Protein AF-A0A0D2HA21-F1 (afdb_monomer_lite)

pLDDT: mean 73.56, std 14.71, range [29.73, 95.38]

Structure (mmCIF, N/CA/C/O backbone):
data_AF-A0A0D2HA21-F1
#
_entry.id   AF-A0A0D2HA21-F1
#
loop_
_atom_site.group_PDB
_atom_site.id
_atom_site.type_symbol
_atom_site.label_atom_id
_atom_site.label_alt_id
_atom_site.label_comp_id
_atom_site.label_asym_id
_atom_site.label_entity_id
_atom_site.label_seq_id
_atom_site.pdbx_PDB_ins_code
_atom_site.Cartn_x
_atom_site.Cartn_y
_atom_site.Cartn_z
_atom_site.occupancy
_atom_site.B_iso_or_equiv
_atom_site.auth_seq_id
_atom_site.auth_comp_id
_atom_site.auth_asym_id
_atom_site.auth_atom_id
_atom_site.pdbx_PDB_model_num
ATOM 1 N N . MET A 1 1 ? -61.338 -18.306 23.389 1.00 54.31 1 MET A N 1
ATOM 2 C CA . MET A 1 1 ? -60.023 -18.677 22.809 1.00 54.31 1 MET A CA 1
ATOM 3 C C . MET A 1 1 ? -59.065 -17.484 22.644 1.00 54.31 1 MET A C 1
ATOM 5 O O . MET A 1 1 ? -57.871 -17.690 22.784 1.00 54.31 1 MET A O 1
ATOM 9 N N . SER A 1 2 ? -59.548 -16.244 22.443 1.00 68.44 2 SER A N 1
ATOM 10 C CA . SER A 1 2 ? -58.699 -15.041 22.279 1.00 68.44 2 SER A CA 1
ATOM 11 C C . SER A 1 2 ? -57.875 -14.641 23.516 1.00 68.44 2 SER A C 1
ATOM 13 O O . SER A 1 2 ? -56.737 -14.210 23.374 1.00 68.44 2 SER A O 1
ATOM 15 N N . GLN A 1 3 ? -58.414 -14.808 24.729 1.00 57.62 3 GLN A N 1
ATOM 16 C CA . GLN A 1 3 ? -57.779 -14.292 25.954 1.00 57.62 3 GLN A CA 1
ATOM 17 C C . GLN A 1 3 ? -56.483 -15.037 26.330 1.00 57.62 3 GLN A C 1
ATOM 19 O O . GLN A 1 3 ? -55.491 -14.428 26.714 1.00 57.62 3 GLN A O 1
ATOM 24 N N . LYS A 1 4 ? -56.451 -16.360 26.120 1.00 58.88 4 LYS A N 1
ATOM 25 C CA . LYS A 1 4 ? -55.248 -17.178 26.344 1.00 58.88 4 LYS A CA 1
ATOM 26 C C . LYS A 1 4 ? -54.149 -16.871 25.318 1.00 58.88 4 LYS A C 1
ATOM 28 O O . LYS A 1 4 ? -52.968 -16.981 25.622 1.00 58.88 4 LYS A O 1
ATOM 33 N N . HIS A 1 5 ? -54.536 -16.476 24.101 1.00 61.50 5 HIS A N 1
ATOM 34 C CA . HIS A 1 5 ? -53.585 -16.042 23.080 1.00 61.50 5 HIS A CA 1
ATOM 35 C C . HIS A 1 5 ? -52.964 -14.686 23.441 1.00 61.50 5 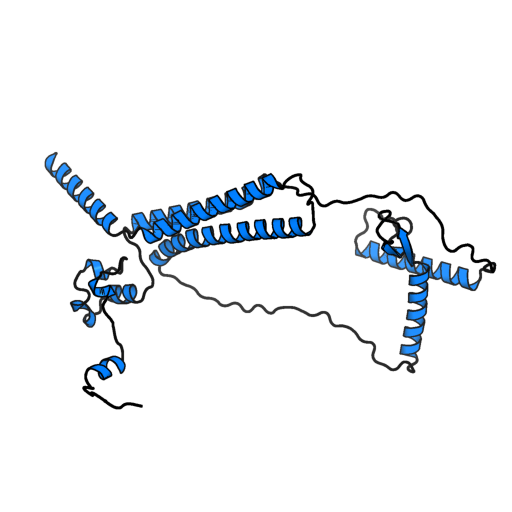HIS A C 1
ATOM 37 O O . HIS A 1 5 ? -51.747 -14.563 23.367 1.00 61.50 5 HIS A O 1
ATOM 43 N N . SER A 1 6 ? -53.755 -13.715 23.921 1.00 62.56 6 SER A N 1
ATOM 44 C CA . SER A 1 6 ? -53.227 -12.417 24.367 1.00 62.56 6 SER A CA 1
ATOM 45 C C . SER A 1 6 ? -52.328 -12.526 25.599 1.00 62.56 6 SER A C 1
ATOM 47 O O . SER A 1 6 ? -51.287 -11.881 25.636 1.00 62.56 6 SER A O 1
ATOM 49 N N . GLU A 1 7 ? -52.671 -13.366 26.583 1.00 60.75 7 GLU A N 1
ATOM 50 C CA . GLU A 1 7 ? -51.803 -13.596 27.750 1.00 60.75 7 GLU A CA 1
ATOM 51 C C . GLU A 1 7 ? -50.464 -14.219 27.349 1.00 60.75 7 GLU A C 1
ATOM 53 O O . GLU A 1 7 ? -49.412 -13.752 27.781 1.00 60.75 7 GLU A O 1
ATOM 58 N N . ASN A 1 8 ? -50.484 -15.230 26.474 1.00 63.38 8 ASN A N 1
ATOM 59 C CA . ASN A 1 8 ? -49.255 -15.845 25.979 1.00 63.38 8 ASN A CA 1
ATOM 60 C C . ASN A 1 8 ? -48.385 -14.846 25.201 1.00 63.38 8 ASN A C 1
ATOM 62 O O . ASN A 1 8 ? -47.168 -14.875 25.364 1.00 63.38 8 ASN A O 1
ATOM 66 N N . LEU A 1 9 ? -49.000 -13.963 24.404 1.00 69.06 9 LEU A N 1
ATOM 67 C CA . LEU A 1 9 ? -48.294 -12.948 23.616 1.00 69.06 9 LEU A CA 1
ATOM 68 C C . LEU A 1 9 ? -47.632 -11.891 24.516 1.00 69.06 9 LEU A C 1
ATOM 70 O O . LEU A 1 9 ? -46.460 -11.570 24.341 1.00 69.06 9 LEU A O 1
ATOM 74 N N . VAL A 1 10 ? -48.347 -11.421 25.544 1.00 66.25 10 VAL A N 1
ATOM 75 C CA . VAL A 1 10 ? -47.812 -10.476 26.537 1.00 66.25 10 VAL A CA 1
ATOM 76 C C . VAL A 1 10 ? -46.681 -11.115 27.346 1.00 66.25 10 VAL A C 1
ATOM 78 O O . VAL A 1 10 ? -45.649 -10.487 27.564 1.00 66.25 10 VAL A O 1
ATOM 81 N N . VAL A 1 11 ? -46.817 -12.378 27.763 1.00 60.72 11 VAL A N 1
ATOM 82 C CA . VAL A 1 11 ? -45.750 -13.088 28.488 1.00 60.72 11 VAL A CA 1
ATOM 83 C C . VAL A 1 11 ? -44.523 -13.317 27.600 1.00 60.72 11 VAL A C 1
ATOM 85 O O . VAL A 1 11 ? -43.402 -13.203 28.101 1.00 60.72 11 VAL A O 1
ATOM 88 N N . SER A 1 12 ? -44.694 -13.616 26.304 1.00 56.47 12 SER A N 1
ATOM 89 C CA . SER A 1 12 ? -43.560 -13.712 25.375 1.00 56.47 12 SER A CA 1
ATOM 90 C C . SER A 1 12 ? -42.882 -12.364 25.161 1.00 56.47 12 SER A C 1
ATOM 92 O O . SER A 1 12 ? -41.664 -12.301 25.276 1.00 56.47 12 SER A O 1
ATOM 94 N N . GLU A 1 13 ? -43.644 -11.281 24.973 1.00 59.69 13 GLU A N 1
ATOM 95 C CA . GLU A 1 13 ? -43.072 -9.939 24.841 1.00 59.69 13 GLU A CA 1
ATOM 96 C C . GLU A 1 13 ? -42.322 -9.529 26.111 1.00 59.69 13 GLU A C 1
ATOM 98 O O . GLU A 1 13 ? -41.186 -9.074 26.030 1.00 59.69 13 GLU A O 1
ATOM 103 N N . ILE A 1 14 ? -42.891 -9.755 27.301 1.00 53.03 14 ILE A N 1
ATOM 104 C CA . ILE A 1 14 ? -42.214 -9.467 28.575 1.00 53.03 14 ILE A CA 1
ATOM 105 C C . ILE A 1 14 ? -40.914 -10.273 28.694 1.00 53.03 14 ILE A C 1
ATOM 107 O O . ILE A 1 14 ? -39.900 -9.722 29.126 1.00 53.03 14 ILE A O 1
ATOM 111 N N . LYS A 1 15 ? -40.908 -11.557 28.307 1.00 51.50 15 LYS A N 1
ATOM 112 C CA . LYS A 1 15 ? -39.688 -12.381 28.303 1.00 51.50 15 LYS A CA 1
ATOM 113 C C . LYS A 1 15 ? -38.650 -11.860 27.309 1.00 51.50 15 LYS A C 1
ATOM 115 O O . LYS A 1 15 ? -37.477 -11.798 27.671 1.00 51.50 15 LYS A O 1
ATOM 120 N N . ASP A 1 16 ? -39.062 -11.434 26.118 1.00 50.44 16 ASP A N 1
ATOM 121 C CA . ASP A 1 16 ? -38.172 -10.836 25.119 1.00 50.44 16 ASP A CA 1
ATOM 122 C C . ASP A 1 16 ? -37.604 -9.494 25.610 1.00 50.44 16 ASP A C 1
ATOM 124 O O . ASP A 1 16 ? -36.391 -9.285 25.573 1.00 50.44 16 ASP A O 1
ATOM 128 N N . PHE A 1 17 ? -38.428 -8.620 26.197 1.00 50.41 17 PHE A N 1
ATOM 129 C CA . PHE A 1 17 ? -37.975 -7.367 26.813 1.00 50.41 17 PHE A CA 1
ATOM 130 C C . PHE A 1 17 ? -36.997 -7.600 27.976 1.00 50.41 17 PHE A C 1
ATOM 132 O O . PHE A 1 17 ? -36.005 -6.878 28.102 1.00 50.41 17 PHE A O 1
ATOM 139 N N . GLN A 1 18 ? -37.227 -8.618 28.815 1.00 50.12 18 GLN A N 1
ATOM 140 C CA . GLN A 1 18 ? -36.287 -9.010 29.875 1.00 50.12 18 GLN A CA 1
ATOM 141 C C . GLN A 1 18 ? -34.979 -9.567 29.289 1.00 50.12 18 GLN A C 1
ATOM 143 O O . GLN A 1 18 ? -33.909 -9.239 29.802 1.00 50.12 18 GLN A O 1
ATOM 148 N N . ARG A 1 19 ? -35.039 -10.335 28.188 1.00 49.53 19 ARG A N 1
ATOM 149 C CA . ARG A 1 19 ? -33.869 -10.876 27.473 1.00 49.53 19 ARG A CA 1
ATOM 150 C C . ARG A 1 19 ? -32.971 -9.767 26.923 1.00 49.53 19 ARG A C 1
ATOM 152 O O . ARG A 1 19 ? -31.759 -9.840 27.082 1.00 49.53 19 ARG A O 1
ATOM 159 N N . PHE A 1 20 ? -33.539 -8.701 26.354 1.00 49.75 20 PHE A N 1
ATOM 160 C CA . PHE A 1 20 ? -32.754 -7.561 25.857 1.00 49.75 20 PHE A CA 1
ATOM 161 C C . PHE A 1 20 ? -32.164 -6.680 26.970 1.00 49.75 20 PHE A C 1
ATOM 163 O O . PHE A 1 20 ? -31.184 -5.970 26.738 1.00 49.75 20 PHE A O 1
ATOM 170 N N . ARG A 1 21 ? -32.706 -6.733 28.196 1.00 49.19 21 ARG A N 1
ATOM 171 C CA . ARG A 1 21 ? -32.263 -5.888 29.320 1.00 49.19 21 ARG A CA 1
ATOM 172 C C . ARG A 1 21 ? -30.852 -6.221 29.826 1.00 49.19 21 ARG A C 1
ATOM 174 O O . ARG A 1 21 ? -30.224 -5.370 30.452 1.00 49.19 21 ARG A O 1
ATOM 181 N N . HIS A 1 22 ? -30.341 -7.422 29.544 1.00 52.91 22 HIS A N 1
ATOM 182 C CA . HIS A 1 22 ? -29.007 -7.866 29.969 1.00 52.91 22 HIS A CA 1
ATOM 183 C C . HIS A 1 22 ? -27.923 -7.717 28.887 1.00 52.91 22 HIS A C 1
ATOM 185 O O . HIS A 1 22 ? -26.762 -8.034 29.140 1.00 52.91 22 HIS A O 1
ATOM 191 N N . ILE A 1 23 ? -28.244 -7.175 27.706 1.00 61.16 23 ILE A N 1
ATOM 192 C CA . ILE A 1 23 ? -27.236 -6.920 26.672 1.00 61.16 23 ILE A CA 1
ATOM 193 C C . ILE A 1 23 ? -26.460 -5.645 27.027 1.00 61.16 23 ILE A C 1
ATOM 195 O O . ILE A 1 23 ? -26.957 -4.524 26.895 1.00 61.16 23 ILE A O 1
ATOM 199 N N . HIS A 1 24 ? -25.209 -5.789 27.472 1.00 66.31 24 HIS A N 1
ATOM 200 C CA . HIS A 1 24 ? -24.341 -4.635 27.686 1.00 66.31 24 HIS A CA 1
ATOM 201 C C . HIS A 1 24 ? -23.914 -4.035 26.338 1.00 66.31 24 HIS A C 1
ATOM 203 O O . HIS A 1 24 ? -23.138 -4.624 25.586 1.00 66.31 24 HIS A O 1
ATOM 209 N N . TRP A 1 25 ? -24.382 -2.816 26.056 1.00 71.69 25 TRP A N 1
ATOM 210 C CA . TRP A 1 25 ? -24.157 -2.113 24.787 1.00 71.69 25 TRP A CA 1
ATOM 211 C C . TRP A 1 25 ? -22.690 -1.909 24.407 1.00 71.69 25 TRP A C 1
ATOM 213 O O . TRP A 1 25 ? -22.407 -1.708 23.234 1.00 71.69 25 TRP A O 1
ATOM 223 N N . ARG A 1 26 ? -21.736 -2.012 25.339 1.00 77.62 26 ARG A N 1
ATOM 224 C CA . ARG A 1 26 ? -20.313 -1.759 25.063 1.00 77.62 26 ARG A CA 1
ATOM 225 C C . ARG A 1 26 ? -19.765 -2.577 23.895 1.00 77.62 26 ARG A C 1
ATOM 227 O O . ARG A 1 26 ? -19.021 -2.021 23.097 1.00 77.62 26 ARG A O 1
ATOM 234 N N . ALA A 1 27 ? -20.107 -3.861 23.781 1.00 78.19 27 ALA A N 1
ATOM 235 C CA . ALA A 1 27 ? -19.630 -4.685 22.670 1.00 78.19 27 ALA A CA 1
ATOM 236 C C . ALA A 1 27 ? -20.206 -4.211 21.317 1.00 78.19 27 ALA A C 1
ATOM 238 O O . ALA A 1 27 ? -19.402 -3.856 20.452 1.00 78.19 27 ALA A O 1
ATOM 239 N N . PRO A 1 28 ? -21.539 -4.071 21.147 1.00 83.31 28 PRO A N 1
ATOM 240 C CA . PRO A 1 28 ? -22.136 -3.400 19.988 1.00 83.31 28 PRO A CA 1
ATOM 241 C C . PRO A 1 28 ? -21.544 -2.029 19.676 1.00 83.31 28 PRO A C 1
ATOM 243 O O . PRO A 1 28 ? -21.266 -1.726 18.520 1.00 83.31 28 PRO A O 1
ATOM 246 N N . THR A 1 29 ? -21.331 -1.193 20.695 1.00 85.56 29 THR A N 1
ATOM 247 C CA . THR A 1 29 ? -20.799 0.159 20.515 1.00 85.56 29 THR A CA 1
ATOM 248 C C . THR A 1 29 ? -19.365 0.113 20.005 1.00 85.56 29 THR A C 1
ATOM 250 O O . THR A 1 29 ? -19.046 0.845 19.078 1.00 85.56 29 THR A O 1
ATOM 253 N N . ILE A 1 30 ? -18.505 -0.764 20.535 1.00 86.31 30 ILE A N 1
ATOM 254 C CA . ILE A 1 30 ? -17.128 -0.918 20.039 1.00 86.31 30 ILE A CA 1
ATOM 255 C C . ILE A 1 30 ? -17.121 -1.477 18.611 1.00 86.31 30 ILE A C 1
ATOM 257 O O . ILE A 1 30 ? -16.375 -0.967 17.777 1.00 86.31 30 ILE A O 1
ATOM 261 N N . MET A 1 31 ? -17.965 -2.472 18.303 1.00 87.56 31 MET A N 1
ATOM 262 C CA . MET A 1 31 ? -18.101 -3.003 16.939 1.00 87.56 31 MET A CA 1
ATOM 263 C C . MET A 1 31 ? -18.540 -1.904 15.959 1.00 87.56 31 MET A C 1
ATOM 265 O O . MET A 1 31 ? -17.901 -1.703 14.929 1.00 87.56 31 MET A O 1
ATOM 269 N N . GLY A 1 32 ? -19.596 -1.160 16.301 1.00 88.94 32 GLY A N 1
ATOM 270 C CA . GLY A 1 32 ? -20.161 -0.103 15.463 1.00 88.94 32 GLY A CA 1
ATOM 271 C C . GLY A 1 32 ? -19.231 1.098 15.300 1.00 88.94 32 GLY A C 1
ATOM 272 O O . GLY A 1 32 ? -18.980 1.525 14.177 1.00 88.94 32 GLY A O 1
ATOM 273 N N . VAL A 1 33 ? -18.663 1.616 16.394 1.00 92.12 33 VAL A N 1
ATOM 274 C CA . VAL A 1 33 ? -17.709 2.740 16.363 1.00 92.12 33 VAL A CA 1
ATOM 275 C C . VAL A 1 33 ? -16.428 2.348 15.634 1.00 92.12 33 VAL A C 1
ATOM 277 O O . VAL A 1 33 ? -15.920 3.138 14.844 1.00 92.12 33 VAL A O 1
ATOM 280 N N . GLY A 1 34 ? -15.920 1.130 15.843 1.00 90.69 34 GLY A N 1
ATOM 281 C CA . GLY A 1 34 ? -14.759 0.620 15.115 1.00 90.69 34 GLY A CA 1
ATOM 282 C C . GLY A 1 34 ? -15.029 0.504 13.614 1.00 90.69 34 GLY A C 1
ATOM 283 O O . GLY A 1 34 ? -14.226 0.967 12.808 1.00 90.69 34 GLY A O 1
ATOM 284 N N . PHE A 1 35 ? -16.184 -0.040 13.223 1.00 92.31 35 PHE A N 1
ATOM 285 C CA . PHE A 1 35 ? -16.563 -0.151 11.816 1.00 92.31 35 PHE A CA 1
ATOM 286 C C . PHE A 1 35 ? -16.734 1.224 11.155 1.00 92.31 35 PHE A C 1
ATOM 288 O O . PHE A 1 35 ? -16.095 1.506 10.141 1.00 92.31 35 PHE A O 1
ATOM 295 N N . LEU A 1 36 ? -17.539 2.106 11.757 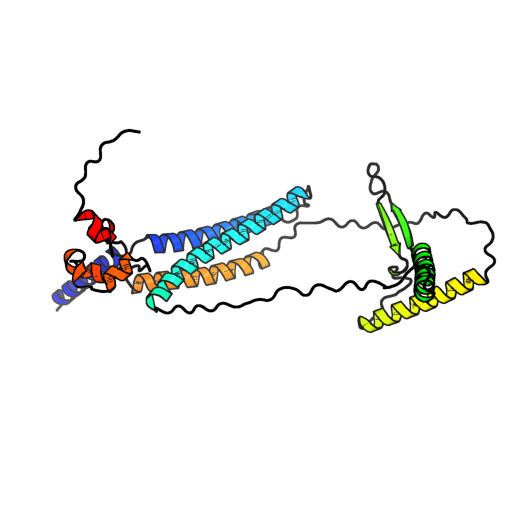1.00 94.12 36 LEU A N 1
ATOM 296 C CA . LEU A 1 36 ? -17.786 3.454 11.239 1.00 94.12 36 LEU A CA 1
ATOM 297 C C . LEU A 1 36 ? -16.507 4.294 11.210 1.00 94.12 36 LEU A C 1
ATOM 299 O O . LEU A 1 36 ? -16.234 4.951 10.209 1.00 94.12 36 LEU A O 1
ATOM 303 N N . GLY A 1 37 ? -15.688 4.229 12.262 1.00 93.62 37 GLY A N 1
ATOM 304 C CA . GLY A 1 37 ? -14.379 4.879 12.305 1.00 93.62 37 GLY A CA 1
ATOM 305 C C . GLY A 1 37 ? -13.460 4.386 11.187 1.00 93.62 37 GLY A C 1
ATOM 306 O O . GLY A 1 37 ? -12.817 5.194 10.521 1.00 93.62 37 GLY A O 1
ATOM 307 N N . GLY A 1 38 ? -13.470 3.078 10.910 1.00 93.62 38 GLY A N 1
ATOM 308 C CA . GLY A 1 38 ? -12.780 2.491 9.765 1.00 93.62 38 GLY A CA 1
ATOM 309 C C . GLY A 1 38 ? -13.240 3.097 8.438 1.00 93.62 38 GLY A C 1
ATOM 310 O O . GLY A 1 38 ? -12.408 3.592 7.684 1.00 93.62 38 GLY A O 1
ATOM 311 N N . VAL A 1 39 ? -14.550 3.126 8.177 1.00 94.06 39 VAL A N 1
ATOM 312 C CA . VAL A 1 39 ? -15.132 3.675 6.936 1.00 94.06 39 VAL A CA 1
ATOM 313 C C . VAL A 1 39 ? -14.829 5.169 6.768 1.00 94.06 39 VAL A C 1
ATOM 315 O O . VAL A 1 39 ? -14.455 5.600 5.678 1.00 94.06 39 VAL A O 1
ATOM 318 N N . ILE A 1 40 ? -14.922 5.960 7.840 1.00 95.38 40 ILE A N 1
ATOM 319 C CA . ILE A 1 40 ? -14.599 7.395 7.815 1.00 95.38 40 ILE A CA 1
ATOM 320 C C . ILE A 1 40 ? -13.129 7.612 7.440 1.00 95.38 40 ILE A C 1
ATOM 322 O O . ILE A 1 40 ? -12.826 8.462 6.605 1.00 95.38 40 ILE A O 1
ATOM 326 N N . LEU A 1 41 ? -12.210 6.820 7.998 1.00 95.06 41 LEU A N 1
ATOM 327 C CA . LEU A 1 41 ? -10.786 6.904 7.665 1.00 95.06 41 LEU A CA 1
ATOM 328 C C . LEU A 1 41 ? -10.499 6.507 6.210 1.00 95.06 41 LEU A C 1
ATOM 330 O O . LEU A 1 41 ? -9.627 7.100 5.577 1.00 95.06 41 LEU A O 1
ATOM 334 N N . MET A 1 42 ? -11.246 5.549 5.654 1.00 93.88 42 MET A N 1
ATOM 335 C CA . MET A 1 42 ? -11.156 5.200 4.231 1.00 93.88 42 MET A CA 1
ATOM 336 C C . MET A 1 42 ? -11.623 6.349 3.339 1.00 93.88 42 MET A C 1
ATOM 338 O O . MET A 1 42 ? -10.954 6.671 2.359 1.00 93.88 42 MET A O 1
ATOM 342 N N . ALA A 1 43 ? -12.739 6.991 3.695 1.00 93.50 43 ALA A N 1
ATOM 343 C CA . ALA A 1 43 ? -13.244 8.161 2.985 1.00 93.50 43 ALA A CA 1
ATOM 344 C C . ALA A 1 43 ? -12.265 9.342 3.080 1.00 93.50 43 ALA A C 1
ATOM 346 O O . ALA A 1 43 ? -12.001 10.001 2.078 1.00 93.50 43 ALA A O 1
ATOM 347 N N . ALA A 1 44 ? -11.651 9.560 4.247 1.00 94.69 44 ALA A N 1
ATOM 348 C CA . ALA A 1 44 ? -10.601 10.559 4.423 1.00 94.69 44 ALA A CA 1
ATOM 349 C C . ALA A 1 44 ? -9.373 10.258 3.548 1.00 94.69 44 ALA A C 1
ATOM 351 O O . ALA A 1 44 ? -8.803 11.166 2.950 1.00 94.69 44 ALA A O 1
ATOM 352 N N . HIS A 1 45 ? -8.989 8.985 3.418 1.00 93.81 45 HIS A N 1
ATOM 353 C CA . HIS A 1 45 ? -7.900 8.575 2.533 1.00 93.81 45 HIS A CA 1
ATOM 354 C C . HIS A 1 45 ? -8.233 8.799 1.052 1.00 93.81 45 HIS A C 1
ATOM 356 O O . HIS A 1 45 ? -7.396 9.308 0.308 1.00 93.81 45 HIS A O 1
ATOM 362 N N . HIS A 1 46 ? -9.464 8.478 0.642 1.00 93.19 46 HIS A N 1
ATOM 363 C CA . HIS A 1 46 ? -9.979 8.783 -0.694 1.00 93.19 46 HIS A CA 1
ATOM 364 C C . HIS A 1 46 ? -9.929 10.291 -0.978 1.00 93.19 46 HIS A C 1
ATOM 366 O O . HIS A 1 46 ? -9.341 10.697 -1.975 1.00 93.19 46 HIS A O 1
ATOM 372 N N . ALA A 1 47 ? -10.464 11.117 -0.074 1.00 92.81 47 ALA A N 1
ATOM 373 C CA . ALA A 1 47 ? -10.488 12.571 -0.216 1.00 92.81 47 ALA A CA 1
ATOM 374 C C . ALA A 1 47 ? -9.078 13.183 -0.258 1.00 92.81 47 ALA A C 1
ATOM 376 O O . ALA A 1 47 ? -8.806 14.043 -1.095 1.00 92.81 47 ALA A O 1
ATOM 377 N N . LEU A 1 48 ? -8.156 12.704 0.589 1.00 91.50 48 LEU A N 1
ATOM 378 C CA . LEU A 1 48 ? -6.759 13.140 0.580 1.00 91.50 48 LEU A CA 1
ATOM 379 C C . LEU A 1 48 ? -6.125 12.896 -0.795 1.00 91.50 48 LEU A C 1
ATOM 381 O O . LEU A 1 48 ? -5.556 13.811 -1.384 1.00 91.50 48 LEU A O 1
ATOM 385 N N . TYR A 1 49 ? -6.244 11.685 -1.337 1.00 89.88 49 TYR A N 1
ATOM 386 C CA . TYR A 1 49 ? -5.642 11.361 -2.631 1.00 89.88 49 TYR A CA 1
ATOM 387 C C . TYR A 1 49 ? -6.365 12.001 -3.811 1.00 89.88 49 TYR A C 1
ATOM 389 O O . TYR A 1 49 ? -5.711 12.387 -4.774 1.00 89.88 49 TYR A O 1
ATOM 397 N N . GLN A 1 50 ? -7.678 12.199 -3.720 1.00 90.56 50 GLN A N 1
ATOM 398 C CA . GLN A 1 50 ? -8.419 12.977 -4.704 1.00 90.56 50 GLN A CA 1
ATOM 399 C C . GLN A 1 50 ? -7.942 14.436 -4.740 1.00 90.56 50 GLN A C 1
ATOM 401 O O . GLN A 1 50 ? -7.815 14.995 -5.823 1.00 90.56 50 GLN A O 1
ATOM 406 N N . SER A 1 51 ? -7.622 15.032 -3.584 1.00 87.75 51 SER A N 1
ATOM 407 C CA . SER A 1 51 ? -7.091 16.403 -3.511 1.00 87.75 51 SER A CA 1
ATOM 408 C C . SER A 1 51 ? -5.653 16.538 -4.033 1.00 87.75 51 SER A C 1
ATOM 410 O O . SER A 1 51 ? -5.267 17.592 -4.535 1.00 87.75 51 SER A O 1
ATOM 412 N N . LEU A 1 52 ? -4.856 15.469 -3.934 1.00 86.88 52 LEU A N 1
ATOM 413 C CA . LEU A 1 52 ? -3.467 15.435 -4.403 1.00 86.88 52 LEU A CA 1
ATOM 414 C C . LEU A 1 52 ? -3.351 15.026 -5.877 1.00 86.88 52 LEU A C 1
ATOM 416 O O . LEU A 1 52 ? -2.362 15.355 -6.527 1.00 86.88 52 LEU A O 1
ATOM 420 N N . GLY A 1 53 ? -4.336 14.291 -6.396 1.00 82.06 53 GLY A N 1
ATOM 421 C CA . GLY A 1 53 ? -4.329 13.740 -7.744 1.00 82.06 53 GLY A CA 1
ATOM 422 C C . GLY A 1 53 ? -4.181 14.820 -8.814 1.00 82.06 53 GLY A C 1
ATOM 423 O O . GLY A 1 53 ? -4.914 15.803 -8.825 1.00 82.06 53 GLY A O 1
ATOM 424 N N . GLY A 1 54 ? -3.228 14.623 -9.723 1.00 77.81 54 GLY A N 1
ATOM 425 C CA . GLY A 1 54 ? -2.953 15.544 -10.828 1.00 77.81 54 GLY A CA 1
ATOM 426 C C . GLY A 1 54 ? -2.051 16.732 -10.481 1.00 77.81 54 GLY A C 1
ATOM 427 O O . GLY A 1 54 ? -1.541 17.367 -11.401 1.00 77.81 54 GLY A O 1
ATOM 428 N N . ASN A 1 55 ? -1.787 17.005 -9.199 1.00 76.44 55 ASN A N 1
ATOM 429 C CA . ASN A 1 55 ? -0.839 18.046 -8.809 1.00 76.44 55 ASN A CA 1
ATOM 430 C C . ASN A 1 55 ? 0.597 17.485 -8.787 1.00 76.44 55 ASN A C 1
ATOM 432 O O . ASN A 1 55 ? 0.821 16.396 -8.240 1.00 76.44 55 ASN A O 1
ATOM 436 N N . PRO A 1 56 ? 1.589 18.192 -9.357 1.00 72.38 56 PRO A N 1
ATOM 437 C CA . PRO A 1 56 ? 2.985 17.880 -9.090 1.00 72.38 56 PRO A CA 1
ATOM 438 C C . PRO A 1 56 ? 3.286 18.163 -7.605 1.00 72.38 56 PRO A C 1
ATOM 440 O O . PRO A 1 56 ? 2.751 19.114 -7.033 1.00 72.38 56 PRO A O 1
ATOM 443 N N . PRO A 1 57 ? 4.103 17.344 -6.928 1.00 73.06 57 PRO A N 1
ATOM 444 C CA . PRO A 1 57 ? 4.546 17.656 -5.582 1.00 73.06 57 PRO A CA 1
ATOM 445 C C . PRO A 1 57 ? 5.483 18.872 -5.614 1.00 73.06 57 PRO A C 1
ATOM 447 O O . PRO A 1 57 ? 6.612 18.763 -6.084 1.00 73.06 57 PRO A O 1
ATOM 450 N N . ASP A 1 58 ? 5.058 19.994 -5.025 1.00 72.69 58 ASP A N 1
ATOM 451 C CA . ASP A 1 58 ? 5.868 21.225 -4.910 1.00 72.69 58 ASP A CA 1
ATOM 452 C C . ASP A 1 58 ? 7.241 20.988 -4.252 1.00 72.69 58 ASP A C 1
ATOM 454 O O . ASP A 1 58 ? 8.196 21.738 -4.452 1.00 72.69 58 ASP A O 1
ATOM 458 N N . SER A 1 59 ? 7.354 19.938 -3.429 1.00 77.50 59 SER A N 1
ATOM 459 C CA . SER A 1 59 ? 8.607 19.515 -2.810 1.00 77.50 59 SER A CA 1
ATOM 460 C C . SER A 1 59 ? 8.640 18.013 -2.520 1.00 77.50 59 SER A C 1
ATOM 462 O O . SER A 1 59 ? 7.619 17.382 -2.231 1.00 77.50 59 SER A O 1
ATOM 464 N N . ALA A 1 60 ? 9.850 17.445 -2.480 1.00 78.75 60 ALA A N 1
ATOM 465 C CA . ALA A 1 60 ? 10.074 16.067 -2.030 1.00 78.75 60 ALA A CA 1
ATOM 466 C C . ALA A 1 60 ? 9.558 15.825 -0.596 1.00 78.75 60 ALA A C 1
ATOM 468 O O . ALA A 1 60 ? 9.138 14.718 -0.255 1.00 78.75 60 ALA A O 1
ATOM 469 N N . LEU A 1 61 ? 9.554 16.868 0.243 1.00 79.94 61 LEU A N 1
ATOM 470 C CA . LEU A 1 61 ? 9.030 16.809 1.605 1.00 79.94 61 LEU A CA 1
ATOM 471 C C . LEU A 1 61 ? 7.509 16.613 1.615 1.00 79.94 61 LEU A C 1
ATOM 473 O O . LEU A 1 61 ? 7.017 15.743 2.337 1.00 79.94 61 LEU A O 1
ATOM 477 N N . LEU A 1 62 ? 6.777 17.378 0.798 1.00 80.81 62 LEU A N 1
ATOM 478 C CA . LEU A 1 62 ? 5.330 17.223 0.650 1.00 80.81 62 LEU A CA 1
ATOM 479 C C . LEU A 1 62 ? 4.989 15.828 0.116 1.00 80.81 62 LEU A C 1
ATOM 481 O O . LEU A 1 62 ? 4.095 15.170 0.646 1.00 80.81 62 LEU A O 1
ATOM 485 N N . GLN A 1 63 ? 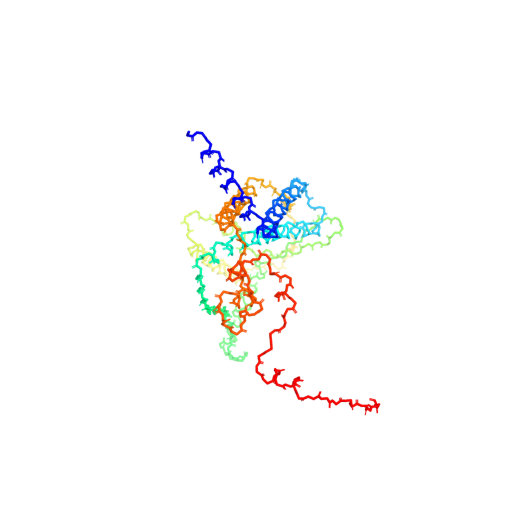5.760 15.338 -0.861 1.00 85.12 63 GLN A N 1
ATOM 486 C CA . GLN A 1 63 ? 5.594 13.985 -1.390 1.00 85.12 63 GLN A CA 1
ATOM 487 C C . GLN A 1 63 ? 5.747 12.917 -0.300 1.00 85.12 63 GLN A C 1
ATOM 489 O O . GLN A 1 63 ? 4.907 12.024 -0.170 1.00 85.12 63 GLN A O 1
ATOM 494 N N . LEU A 1 64 ? 6.792 13.026 0.522 1.00 86.31 64 LEU A N 1
ATOM 495 C CA . LEU A 1 64 ? 7.055 12.075 1.597 1.00 86.31 64 LEU A CA 1
ATOM 496 C C . LEU A 1 64 ? 5.953 12.088 2.664 1.00 86.31 64 LEU A C 1
ATOM 498 O O . LEU A 1 64 ? 5.522 11.027 3.119 1.00 86.31 64 LEU A O 1
ATOM 502 N N . TRP A 1 65 ? 5.474 13.268 3.059 1.00 88.44 65 TRP A N 1
ATOM 503 C CA . TRP A 1 65 ? 4.399 13.385 4.044 1.00 88.44 65 TRP A CA 1
ATOM 504 C C . TRP A 1 65 ? 3.039 12.941 3.506 1.00 88.44 65 TRP A C 1
ATOM 506 O O . TRP A 1 65 ? 2.297 12.308 4.252 1.00 88.44 65 TRP A O 1
ATOM 516 N N . ALA A 1 66 ? 2.740 13.162 2.225 1.00 87.88 66 ALA A N 1
ATOM 517 C CA . ALA A 1 66 ? 1.540 12.629 1.581 1.00 87.88 66 ALA A CA 1
ATOM 518 C C . ALA A 1 66 ? 1.518 11.089 1.597 1.00 87.88 66 ALA A C 1
ATOM 520 O O . ALA A 1 66 ? 0.510 10.477 1.960 1.00 87.88 66 ALA A O 1
ATOM 521 N N . ILE A 1 67 ? 2.653 10.452 1.284 1.00 88.44 67 ILE A N 1
ATOM 522 C CA . ILE A 1 67 ? 2.799 8.990 1.353 1.00 88.44 67 ILE A CA 1
ATOM 523 C C . ILE A 1 67 ? 2.639 8.501 2.798 1.00 88.44 67 ILE A C 1
ATOM 525 O O . ILE A 1 67 ? 1.911 7.538 3.045 1.00 88.44 67 ILE A O 1
ATOM 529 N N . ARG A 1 68 ? 3.278 9.171 3.768 1.00 91.56 68 ARG A N 1
ATOM 530 C CA . ARG A 1 68 ? 3.164 8.831 5.198 1.00 91.56 68 ARG A CA 1
ATOM 531 C C . ARG A 1 68 ? 1.734 8.966 5.709 1.00 91.56 68 ARG A C 1
ATOM 533 O O . ARG A 1 68 ? 1.264 8.066 6.396 1.00 91.56 68 ARG A O 1
ATOM 540 N N . ALA A 1 69 ? 1.041 10.045 5.352 1.00 92.69 69 ALA A N 1
ATOM 541 C CA . ALA A 1 69 ? -0.345 10.281 5.737 1.00 92.69 69 ALA A CA 1
ATOM 542 C C . ALA A 1 69 ? -1.277 9.209 5.158 1.00 92.69 69 ALA A C 1
ATOM 544 O O . ALA A 1 69 ? -2.058 8.617 5.901 1.00 92.69 69 ALA A O 1
ATOM 545 N N . GLY A 1 70 ? -1.146 8.883 3.867 1.00 91.75 70 GLY A N 1
ATOM 546 C CA . GLY A 1 70 ? -1.936 7.811 3.256 1.00 91.75 70 GLY A CA 1
ATOM 547 C C . GLY A 1 70 ? -1.650 6.437 3.866 1.00 91.75 70 GLY A C 1
ATOM 548 O O . GLY A 1 70 ? -2.567 5.691 4.208 1.00 91.75 70 GLY A O 1
ATOM 549 N N . THR A 1 71 ? -0.374 6.142 4.129 1.00 91.69 71 THR A N 1
ATOM 550 C CA . THR A 1 71 ? 0.043 4.921 4.832 1.00 91.69 71 THR A CA 1
ATOM 551 C C . THR A 1 71 ? -0.574 4.853 6.233 1.00 91.69 71 THR A C 1
ATOM 553 O O . THR A 1 71 ? -1.135 3.825 6.608 1.00 91.69 71 THR A O 1
ATOM 556 N N . ALA A 1 72 ? -0.544 5.952 6.993 1.00 93.75 72 ALA A N 1
ATOM 557 C CA . ALA A 1 72 ? -1.136 6.033 8.325 1.00 93.75 72 ALA A CA 1
ATOM 558 C C . ALA A 1 72 ? -2.660 5.829 8.303 1.00 93.75 72 ALA A C 1
ATOM 560 O O . ALA A 1 72 ? -3.172 5.030 9.085 1.00 93.75 72 ALA A O 1
ATOM 561 N N . LEU A 1 73 ? -3.383 6.479 7.382 1.00 93.25 73 LEU A N 1
ATOM 562 C CA . LEU A 1 73 ? -4.831 6.295 7.211 1.00 93.25 73 LEU A CA 1
ATOM 563 C C . LEU A 1 73 ? -5.183 4.846 6.845 1.00 93.25 73 LEU A C 1
ATOM 565 O O . LEU A 1 73 ? -6.158 4.289 7.357 1.00 93.25 73 LEU A O 1
ATOM 569 N N . ALA A 1 74 ? -4.367 4.199 6.010 1.00 90.50 74 ALA A N 1
ATOM 570 C CA . ALA A 1 74 ? -4.538 2.794 5.662 1.00 90.50 74 ALA A CA 1
ATOM 571 C C . ALA A 1 74 ? -4.308 1.855 6.851 1.00 90.50 74 ALA A C 1
ATOM 573 O O . ALA A 1 74 ? -5.086 0.924 7.058 1.00 90.50 74 ALA A O 1
ATOM 574 N N . PHE A 1 75 ? -3.275 2.091 7.660 1.00 92.88 75 PHE A N 1
ATOM 575 C CA . PHE A 1 75 ? -3.051 1.306 8.875 1.00 92.88 75 PHE A CA 1
ATOM 576 C C . PHE A 1 75 ? -4.154 1.526 9.911 1.00 92.88 75 PHE A C 1
ATOM 578 O O . PHE A 1 75 ? -4.648 0.557 10.485 1.00 92.88 75 PHE A O 1
ATOM 585 N N . LEU A 1 76 ? -4.575 2.774 10.122 1.00 93.31 76 LEU A N 1
ATOM 586 C CA . LEU A 1 76 ? -5.572 3.109 11.133 1.00 93.31 76 LEU A CA 1
ATOM 587 C C . LEU A 1 76 ? -6.963 2.580 10.761 1.00 93.31 76 LEU A C 1
ATOM 589 O O . LEU A 1 76 ? -7.627 1.982 11.602 1.00 93.31 76 LEU A O 1
ATOM 593 N N . SER A 1 77 ? -7.379 2.707 9.495 1.00 91.50 77 SER A N 1
ATOM 594 C CA . SER A 1 77 ? -8.647 2.128 9.019 1.00 91.50 77 SER A CA 1
ATOM 595 C C . SER A 1 77 ? -8.669 0.605 9.166 1.00 91.50 77 SER A C 1
ATOM 597 O O . SER A 1 77 ? -9.643 0.051 9.679 1.00 91.50 77 SER A O 1
ATOM 599 N N . LYS A 1 78 ? -7.576 -0.079 8.798 1.00 89.38 78 LYS A N 1
ATOM 600 C CA . LYS A 1 78 ? -7.423 -1.528 9.002 1.00 89.38 78 LYS A CA 1
ATOM 601 C C . LYS A 1 78 ? -7.466 -1.908 10.477 1.00 89.38 78 LYS A C 1
ATOM 603 O O . LYS A 1 78 ? -8.105 -2.898 10.810 1.00 89.38 78 LYS A O 1
ATOM 608 N N . LEU A 1 79 ? -6.830 -1.132 11.355 1.00 90.44 79 LEU A N 1
ATOM 609 C CA . LEU A 1 79 ? -6.867 -1.363 12.798 1.00 90.44 79 LEU A CA 1
ATOM 610 C C . LEU A 1 79 ? -8.295 -1.241 13.345 1.00 90.44 79 LEU A C 1
ATOM 612 O O . LEU A 1 79 ? -8.745 -2.121 14.072 1.00 90.44 79 LEU A O 1
ATOM 616 N N . CYS A 1 80 ? -9.028 -0.196 12.960 1.00 90.81 80 CYS A N 1
ATOM 617 C CA . CYS A 1 80 ? -10.421 -0.003 13.359 1.00 90.81 80 CYS A CA 1
ATOM 618 C C . CYS A 1 80 ? -11.319 -1.163 12.898 1.00 90.81 80 CYS A C 1
ATOM 620 O O . CYS A 1 80 ? -12.093 -1.696 13.697 1.00 90.81 80 CYS A O 1
ATOM 622 N N . LEU A 1 81 ? -11.161 -1.621 11.649 1.00 90.94 81 LEU A N 1
ATOM 623 C CA . LEU A 1 81 ? -11.866 -2.806 11.157 1.00 90.94 81 LEU A CA 1
ATOM 624 C C . LEU A 1 81 ? -11.445 -4.087 11.884 1.00 90.94 81 LEU A C 1
ATOM 626 O O . LEU A 1 81 ? -12.298 -4.912 12.200 1.00 90.94 81 LEU A O 1
ATOM 630 N N . ALA A 1 82 ? -10.157 -4.269 12.170 1.00 88.81 82 ALA A N 1
ATOM 631 C CA . ALA A 1 82 ? -9.651 -5.430 12.897 1.00 88.81 82 ALA A CA 1
ATOM 632 C C . ALA A 1 82 ? -10.194 -5.480 14.332 1.00 88.81 82 ALA A C 1
ATOM 634 O O . ALA A 1 82 ? -10.547 -6.549 14.814 1.00 88.81 82 ALA A O 1
ATOM 635 N N . ILE A 1 83 ? -10.333 -4.331 15.000 1.00 86.38 83 ILE A N 1
ATOM 636 C CA . ILE A 1 83 ? -10.970 -4.248 16.319 1.00 86.38 83 ILE A CA 1
ATOM 637 C C . ILE A 1 83 ? -12.459 -4.598 16.211 1.00 86.38 83 ILE A C 1
ATOM 639 O O . ILE A 1 83 ? -12.946 -5.414 16.990 1.00 86.38 83 ILE A O 1
ATOM 643 N N . ALA A 1 84 ? -13.180 -4.035 15.236 1.00 88.00 84 ALA A N 1
ATOM 644 C CA . ALA A 1 84 ? -14.607 -4.306 15.055 1.00 88.00 84 ALA A CA 1
ATOM 645 C C . ALA A 1 84 ? -14.883 -5.790 14.761 1.00 88.00 84 ALA A C 1
ATOM 647 O O . ALA A 1 84 ? -15.708 -6.423 15.420 1.00 88.00 84 ALA A O 1
ATOM 648 N N . THR A 1 85 ? -14.143 -6.355 13.806 1.00 86.88 85 THR A N 1
ATOM 649 C CA . THR A 1 85 ? -14.230 -7.774 13.436 1.00 86.88 85 THR A CA 1
ATOM 650 C C . THR A 1 85 ? -13.700 -8.691 14.530 1.00 86.88 85 THR A C 1
ATOM 652 O O . THR A 1 85 ? -14.282 -9.744 14.751 1.00 86.88 85 THR A O 1
ATOM 655 N N . GLY A 1 86 ? -12.661 -8.289 15.263 1.00 84.94 86 GLY A N 1
ATOM 656 C CA . GLY A 1 86 ? -12.112 -9.033 16.393 1.00 84.94 86 GLY A CA 1
ATOM 657 C C . GLY A 1 86 ? -13.102 -9.148 17.548 1.00 84.94 86 GLY A C 1
ATOM 658 O O . GLY A 1 86 ? -13.306 -10.242 18.058 1.00 84.94 86 GLY A O 1
ATOM 659 N N . VAL A 1 87 ? -13.782 -8.057 17.920 1.00 80.81 87 VAL A N 1
ATOM 660 C CA . VAL A 1 87 ? -14.831 -8.082 18.957 1.00 80.81 87 VAL A CA 1
ATOM 661 C C . VAL A 1 87 ? -16.045 -8.900 18.498 1.00 80.81 87 VAL A C 1
ATOM 663 O O . VAL A 1 87 ? -16.639 -9.616 19.307 1.00 80.81 87 VAL A O 1
ATOM 666 N N . ALA A 1 88 ? -16.395 -8.837 17.207 1.00 81.62 88 ALA A N 1
ATOM 667 C CA . ALA A 1 88 ? -17.449 -9.664 16.613 1.00 81.62 88 ALA A CA 1
ATOM 668 C C . ALA A 1 88 ? -17.091 -11.158 16.615 1.00 81.62 88 ALA A C 1
ATOM 670 O O . ALA A 1 88 ? -17.889 -11.987 17.047 1.00 81.62 88 ALA A O 1
ATOM 671 N N . TYR A 1 89 ? -15.875 -11.502 16.191 1.00 77.44 89 TYR A N 1
ATOM 672 C CA . TYR A 1 89 ? -15.368 -12.869 16.196 1.00 77.44 89 TYR A CA 1
ATOM 673 C C . TYR A 1 89 ? -15.238 -13.416 17.613 1.00 77.44 89 TYR A C 1
ATOM 675 O O . TYR A 1 89 ? -15.619 -14.550 17.856 1.00 77.44 89 TYR A O 1
ATOM 683 N N . ASP A 1 90 ? -14.769 -12.612 18.563 1.00 72.44 90 ASP A N 1
ATOM 684 C CA . ASP A 1 90 ? -14.706 -12.975 19.977 1.00 72.44 90 ASP A CA 1
ATOM 685 C C . ASP A 1 90 ? -16.094 -13.346 20.530 1.00 72.44 90 ASP A C 1
ATOM 687 O O . ASP A 1 90 ? -16.216 -14.335 21.249 1.00 72.44 90 ASP A O 1
ATOM 691 N N . HIS A 1 91 ? -17.159 -12.646 20.119 1.00 68.38 91 HIS A N 1
ATOM 692 C CA . HIS A 1 91 ? -18.535 -13.043 20.453 1.00 68.38 91 HIS A CA 1
ATOM 693 C C . HIS A 1 91 ? -18.942 -14.386 19.828 1.00 68.38 91 HIS A C 1
ATOM 695 O O . HIS A 1 91 ? -19.663 -15.155 20.463 1.00 68.38 91 HIS A O 1
ATOM 701 N N . ILE A 1 92 ? -18.472 -14.689 18.613 1.00 66.62 92 ILE A N 1
ATOM 702 C CA . ILE A 1 92 ? -18.740 -15.967 17.939 1.00 66.62 92 ILE A CA 1
ATOM 703 C C . ILE A 1 92 ? -17.921 -17.099 18.578 1.00 66.62 92 ILE A C 1
ATOM 705 O O . ILE A 1 92 ? -18.481 -18.128 18.938 1.00 66.62 92 ILE A O 1
ATOM 709 N N . VAL A 1 93 ? -16.613 -16.934 18.777 1.00 60.59 93 VAL A N 1
ATOM 710 C CA . VAL A 1 93 ? -15.729 -17.977 19.325 1.00 60.59 93 VAL A CA 1
ATOM 711 C C . VAL A 1 93 ? -16.003 -18.270 20.782 1.00 60.59 93 VAL A C 1
ATOM 713 O O . VAL A 1 93 ? -15.953 -19.428 21.186 1.00 60.59 93 VAL A O 1
ATOM 716 N N . LYS A 1 94 ? -16.342 -17.265 21.591 1.00 60.34 94 LYS A N 1
ATOM 717 C CA . LYS A 1 94 ? -16.752 -17.526 22.975 1.00 60.34 94 LYS A CA 1
ATOM 718 C C . LYS A 1 94 ? -18.044 -18.337 23.053 1.00 60.34 94 LYS A C 1
ATOM 720 O O . LYS A 1 94 ? -18.249 -19.007 24.057 1.00 60.34 94 LYS A O 1
ATOM 725 N N . SER A 1 95 ? -18.865 -18.348 21.998 1.00 56.25 95 SER A N 1
ATOM 726 C CA . SER A 1 95 ? -19.984 -19.293 21.899 1.00 56.25 95 SER A CA 1
ATOM 727 C C . SER A 1 95 ? -19.544 -20.732 21.576 1.00 56.25 95 SER A C 1
ATOM 729 O O . SER A 1 95 ? -20.268 -21.663 21.910 1.00 56.25 95 SER A O 1
ATOM 731 N N . THR A 1 96 ? -18.364 -20.941 20.975 1.00 56.94 96 THR A N 1
ATOM 732 C CA . THR A 1 96 ? -17.896 -22.253 20.476 1.00 56.94 96 THR A CA 1
ATOM 733 C C . THR A 1 96 ? -16.669 -22.847 21.190 1.00 56.94 96 THR A C 1
ATOM 735 O O . THR A 1 96 ? -16.372 -24.019 20.984 1.00 56.94 96 THR A O 1
ATOM 738 N N . GLY A 1 97 ? -15.982 -22.114 22.074 1.00 49.00 97 GLY A N 1
ATOM 739 C CA . GLY A 1 97 ? -15.101 -22.675 23.115 1.00 49.00 97 GLY A CA 1
ATOM 740 C C . GLY A 1 97 ? -13.749 -23.276 22.691 1.00 49.00 97 GLY A C 1
ATOM 741 O O . GLY A 1 97 ? -13.129 -23.951 23.509 1.00 49.00 97 GLY A O 1
ATOM 742 N N . ALA A 1 98 ? -13.249 -23.044 21.473 1.00 40.59 98 ALA A N 1
ATOM 743 C CA . ALA A 1 98 ? -11.981 -23.628 21.011 1.00 40.59 98 ALA A CA 1
ATOM 744 C C . ALA A 1 98 ? -10.881 -22.576 20.755 1.00 40.59 98 ALA A C 1
ATOM 746 O O . ALA A 1 98 ? -11.069 -21.644 19.975 1.00 40.59 98 ALA A O 1
ATOM 747 N N . GLN A 1 99 ? -9.703 -22.767 21.364 1.00 41.44 99 GLN A N 1
ATOM 748 C CA . GLN A 1 99 ? -8.472 -22.024 21.069 1.00 41.44 99 GLN A CA 1
ATOM 749 C C . GLN A 1 99 ? -7.344 -23.016 20.760 1.00 41.44 99 GLN A C 1
ATOM 751 O O . GLN A 1 99 ? -7.027 -23.874 21.581 1.00 41.44 99 GLN A O 1
ATOM 756 N N . PHE A 1 100 ? -6.722 -22.882 19.586 1.00 40.69 100 PHE A N 1
ATOM 757 C CA . PHE A 1 100 ? -5.533 -23.642 19.194 1.00 40.69 100 PHE A CA 1
ATOM 758 C C . PHE A 1 100 ? -4.353 -22.674 19.071 1.00 40.69 100 PHE A C 1
ATOM 760 O O . PHE A 1 100 ? -4.441 -21.672 18.362 1.00 40.69 100 PHE A O 1
ATOM 767 N N . VAL A 1 101 ? -3.264 -22.943 19.795 1.00 44.12 101 VAL A N 1
ATOM 768 C CA . VAL A 1 101 ? -2.036 -22.136 19.775 1.00 44.12 101 VAL A CA 1
ATOM 769 C C . VAL A 1 101 ? -0.944 -22.965 19.112 1.00 44.12 101 VAL A C 1
ATOM 771 O O . VAL A 1 101 ? -0.628 -24.061 19.566 1.00 44.12 101 VAL A O 1
ATOM 774 N N . THR A 1 102 ? -0.351 -22.449 18.039 1.00 38.47 102 THR A N 1
ATOM 775 C CA . THR A 1 102 ? 0.813 -23.068 17.396 1.00 38.47 102 THR A CA 1
ATOM 776 C C . THR A 1 102 ? 1.850 -21.991 17.114 1.00 38.47 102 THR A C 1
ATOM 778 O O . THR A 1 102 ? 1.565 -21.005 16.438 1.00 38.47 102 THR A O 1
ATOM 781 N N . ALA A 1 103 ? 3.048 -22.171 17.669 1.00 42.62 103 ALA A N 1
ATOM 782 C CA . ALA A 1 103 ? 4.205 -21.330 17.401 1.00 42.62 103 ALA A CA 1
ATOM 783 C C . ALA A 1 103 ? 4.971 -21.888 16.194 1.00 42.62 103 ALA A C 1
ATOM 785 O O . ALA A 1 103 ? 5.201 -23.092 16.108 1.00 42.62 103 ALA A O 1
ATOM 786 N N . SER A 1 104 ? 5.383 -21.009 15.281 1.00 52.22 104 SER A N 1
ATOM 787 C CA . SER A 1 104 ? 6.227 -21.357 14.136 1.00 52.22 104 SER A CA 1
ATOM 788 C C . SER A 1 104 ? 7.542 -20.592 14.224 1.00 52.22 104 SER A C 1
ATOM 790 O O . SER A 1 104 ? 7.545 -19.367 14.332 1.00 52.22 104 SER A O 1
ATOM 792 N N . LEU A 1 105 ? 8.659 -21.316 14.145 1.00 53.09 105 LEU A N 1
ATOM 793 C CA . LEU A 1 105 ? 10.002 -20.752 14.035 1.00 53.09 105 LEU A CA 1
ATOM 794 C C . LEU A 1 105 ? 10.254 -20.355 12.574 1.00 53.09 105 LEU A C 1
ATOM 796 O O . LEU A 1 105 ? 10.108 -21.184 11.677 1.00 53.09 105 LEU A O 1
ATOM 800 N N . LYS A 1 106 ? 10.652 -19.107 12.324 1.00 57.75 106 LYS A N 1
ATOM 801 C CA . LYS A 1 106 ? 11.139 -18.667 11.012 1.00 57.75 106 LYS A CA 1
ATOM 802 C C . LYS A 1 106 ? 12.627 -18.347 11.129 1.00 57.75 106 LYS A C 1
ATOM 804 O O . LYS A 1 106 ? 13.002 -17.446 11.869 1.00 57.75 106 LYS A O 1
ATOM 809 N N . LEU A 1 107 ? 13.463 -19.098 10.415 1.00 55.19 107 LEU A N 1
ATOM 810 C CA . LEU A 1 107 ? 14.892 -18.812 10.272 1.00 55.19 107 LEU A CA 1
ATOM 811 C C . LEU A 1 107 ? 15.069 -17.712 9.221 1.00 55.19 107 LEU A C 1
ATOM 813 O O . LEU A 1 107 ? 14.641 -17.874 8.076 1.00 55.19 107 LEU A O 1
ATOM 817 N N . GLU A 1 108 ? 15.662 -16.586 9.614 1.00 46.81 108 GLU A N 1
ATOM 818 C CA . GLU A 1 108 ? 15.920 -15.462 8.715 1.00 46.81 108 GLU A CA 1
ATOM 819 C C . GLU A 1 108 ? 17.343 -15.485 8.135 1.00 46.81 108 GLU A C 1
ATOM 821 O O . GLU A 1 108 ? 18.324 -15.655 8.850 1.00 46.81 108 GLU A O 1
ATOM 826 N N . ALA A 1 109 ? 17.380 -15.234 6.822 1.00 52.38 109 ALA A N 1
ATOM 827 C CA . ALA A 1 109 ? 18.440 -14.638 6.008 1.00 52.38 109 ALA A CA 1
ATOM 828 C C . ALA A 1 109 ? 19.787 -15.372 5.824 1.00 52.38 109 ALA A C 1
ATOM 830 O O . ALA A 1 109 ? 20.654 -15.427 6.690 1.00 52.38 109 ALA A O 1
ATOM 831 N N . TRP A 1 110 ? 20.011 -15.784 4.571 1.00 46.94 110 TRP A N 1
ATOM 832 C CA . TRP A 1 110 ? 21.326 -16.071 4.002 1.00 46.94 110 TRP A CA 1
ATOM 833 C C . TRP A 1 110 ? 22.066 -14.761 3.706 1.00 46.94 110 TRP A C 1
ATOM 835 O O . TRP A 1 110 ? 21.550 -13.909 2.982 1.00 46.94 110 TRP A O 1
ATOM 845 N N . MET A 1 111 ? 23.287 -14.610 4.220 1.00 50.34 111 MET A N 1
ATOM 846 C CA . MET A 1 111 ? 24.184 -13.519 3.833 1.00 50.34 111 MET A CA 1
ATOM 847 C C . MET A 1 111 ? 25.086 -13.972 2.675 1.00 50.34 111 MET A C 1
ATOM 849 O O . MET A 1 111 ? 25.684 -15.048 2.762 1.00 50.34 111 MET A O 1
ATOM 853 N N . PRO A 1 112 ? 25.222 -13.186 1.592 1.00 49.78 112 PRO A N 1
ATOM 854 C CA . PRO A 1 112 ? 26.143 -13.514 0.513 1.00 49.78 112 PRO A CA 1
ATOM 855 C C . PRO A 1 112 ? 27.591 -13.430 1.009 1.00 49.78 112 PRO A C 1
ATOM 857 O O . PRO A 1 112 ? 28.028 -12.418 1.557 1.00 49.78 112 PRO A O 1
ATOM 860 N N . ALA A 1 113 ? 28.338 -14.515 0.812 1.00 47.31 113 ALA A N 1
ATOM 861 C CA . ALA A 1 113 ? 29.744 -14.593 1.177 1.00 47.31 113 ALA A CA 1
ATOM 862 C C . ALA A 1 113 ? 30.594 -13.707 0.252 1.00 47.31 113 ALA A C 1
ATOM 864 O O . ALA A 1 113 ? 30.604 -13.885 -0.968 1.00 47.31 113 ALA A O 1
ATOM 865 N N . LEU A 1 114 ? 31.356 -12.789 0.845 1.00 49.47 114 LEU A N 1
ATOM 866 C CA . LEU A 1 114 ? 32.439 -12.083 0.166 1.00 49.47 114 LEU A CA 1
ATOM 867 C C . LEU A 1 114 ? 33.604 -13.062 -0.030 1.00 49.47 114 LEU A C 1
ATOM 869 O O . LEU A 1 114 ? 34.140 -13.592 0.943 1.00 49.47 114 LEU A O 1
ATOM 873 N N . ARG A 1 115 ? 34.015 -13.314 -1.277 1.00 50.25 115 ARG A N 1
ATOM 874 C CA . ARG A 1 115 ? 35.275 -14.021 -1.547 1.00 50.25 115 ARG A CA 1
ATOM 875 C C . ARG A 1 115 ? 36.419 -13.013 -1.520 1.00 50.25 115 ARG A C 1
ATOM 877 O O . ARG A 1 115 ? 36.490 -12.151 -2.391 1.00 50.25 115 ARG A O 1
ATOM 884 N N . SER A 1 116 ? 37.316 -13.138 -0.548 1.00 63.00 116 SER A N 1
ATOM 885 C CA . SER A 1 116 ? 38.612 -12.460 -0.564 1.00 63.00 116 SER A CA 1
ATOM 886 C C . SER A 1 116 ? 39.649 -13.317 -1.299 1.00 63.00 116 SER A C 1
ATOM 888 O O . SER A 1 116 ? 39.609 -14.548 -1.252 1.00 63.00 116 SER A O 1
ATOM 890 N N . MET A 1 117 ? 40.577 -12.671 -2.007 1.00 64.31 117 MET A N 1
ATOM 891 C CA . MET A 1 117 ? 41.778 -13.338 -2.516 1.00 64.31 117 MET A CA 1
ATOM 892 C C . MET A 1 117 ? 42.773 -13.515 -1.362 1.00 64.31 117 MET A C 1
ATOM 894 O O . MET A 1 117 ? 43.077 -12.555 -0.660 1.00 64.31 117 MET A O 1
ATOM 898 N N . GLN A 1 118 ? 43.262 -14.739 -1.156 1.00 71.81 118 GLN A N 1
ATOM 899 C CA . GLN A 1 118 ? 44.311 -15.054 -0.182 1.00 71.81 118 GLN A CA 1
ATOM 900 C C . GLN A 1 118 ? 45.682 -14.986 -0.869 1.00 71.81 118 GLN A C 1
ATOM 902 O O . GLN A 1 118 ? 45.868 -15.614 -1.912 1.00 71.81 118 GLN A O 1
ATOM 907 N N . GLY A 1 119 ? 46.626 -14.240 -0.293 1.00 80.81 119 GLY A N 1
ATOM 908 C CA . GLY A 1 119 ? 48.001 -14.124 -0.791 1.00 80.81 119 GLY A CA 1
ATOM 909 C C . GLY A 1 119 ? 48.590 -12.725 -0.601 1.00 80.81 119 GLY A C 1
ATOM 910 O O . GLY A 1 119 ? 47.885 -11.780 -0.248 1.00 80.81 119 GLY A O 1
ATOM 911 N N . THR A 1 120 ? 49.893 -12.602 -0.825 1.00 82.00 120 THR A N 1
ATOM 912 C CA . THR A 1 120 ? 50.647 -11.342 -0.755 1.00 82.00 120 THR A CA 1
ATOM 913 C C . THR A 1 120 ? 50.888 -10.777 -2.165 1.00 82.00 120 THR A C 1
ATOM 915 O O . THR A 1 120 ? 50.932 -11.548 -3.123 1.00 82.00 120 THR A O 1
ATOM 918 N N . PRO A 1 121 ? 51.065 -9.455 -2.355 1.00 76.31 121 PRO A N 1
ATOM 919 C CA . PRO A 1 121 ? 51.373 -8.859 -3.669 1.00 76.31 121 PRO A CA 1
ATOM 920 C C . PRO A 1 121 ? 52.611 -9.437 -4.390 1.00 76.31 121 PRO A C 1
ATOM 922 O O . PRO A 1 121 ? 52.787 -9.244 -5.592 1.00 76.31 121 PRO A O 1
ATOM 925 N N . GLN A 1 122 ? 53.482 -10.121 -3.651 1.00 83.31 122 GLN A N 1
ATOM 926 C CA . GLN A 1 122 ? 54.711 -10.762 -4.102 1.00 83.31 122 GLN A CA 1
ATOM 927 C C . GLN A 1 122 ? 54.434 -12.126 -4.744 1.00 83.31 122 GLN A C 1
ATOM 929 O O . GLN A 1 122 ? 55.217 -12.572 -5.585 1.00 83.31 122 GLN A O 1
ATOM 934 N N . ASP A 1 123 ? 53.312 -12.767 -4.396 1.00 87.19 123 ASP A N 1
ATOM 935 C CA . ASP A 1 123 ? 52.894 -14.025 -5.001 1.00 87.19 123 ASP A CA 1
ATOM 936 C C . ASP A 1 123 ? 52.629 -13.809 -6.491 1.00 87.19 123 ASP A C 1
ATOM 938 O O . ASP A 1 123 ? 51.823 -12.967 -6.898 1.00 87.19 123 ASP A O 1
ATOM 9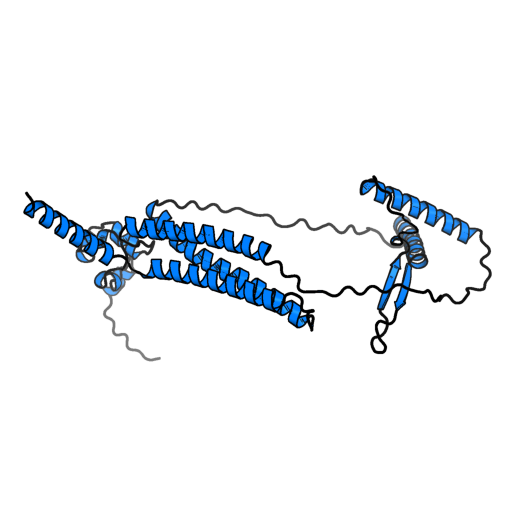42 N N . THR A 1 124 ? 53.282 -14.606 -7.337 1.00 87.44 124 THR A N 1
ATOM 943 C CA . THR A 1 124 ? 53.182 -14.499 -8.801 1.00 87.44 124 THR A CA 1
ATOM 944 C C . THR A 1 124 ? 51.738 -14.526 -9.293 1.00 87.44 124 THR A C 1
ATOM 946 O O . THR A 1 124 ? 51.403 -13.777 -10.210 1.00 87.44 124 THR A O 1
ATOM 949 N N . ARG A 1 125 ? 50.871 -15.326 -8.655 1.00 82.31 125 ARG A N 1
ATOM 950 C CA . ARG A 1 125 ? 49.441 -15.411 -8.982 1.00 82.31 125 ARG A CA 1
ATOM 951 C C . ARG A 1 125 ? 48.678 -14.132 -8.629 1.00 82.31 125 ARG A C 1
ATOM 953 O O . ARG A 1 125 ? 47.908 -13.657 -9.459 1.00 82.31 125 ARG A O 1
ATOM 960 N N . VAL A 1 126 ? 48.920 -13.558 -7.448 1.00 82.50 126 VAL A N 1
ATOM 961 C CA . VAL A 1 126 ? 48.299 -12.294 -7.016 1.00 82.50 126 VAL A CA 1
ATOM 962 C C . VAL A 1 126 ? 48.759 -11.160 -7.924 1.00 82.50 126 VAL A C 1
ATOM 964 O O . VAL A 1 126 ? 47.932 -10.417 -8.443 1.00 82.50 126 VAL A O 1
ATOM 967 N N . ARG A 1 127 ? 50.062 -11.084 -8.218 1.00 80.94 127 ARG A N 1
ATOM 968 C CA . ARG A 1 127 ? 50.623 -10.088 -9.139 1.00 80.94 127 ARG A CA 1
ATOM 969 C C . ARG A 1 127 ? 50.036 -10.203 -10.545 1.00 80.94 127 ARG A C 1
ATOM 971 O O . ARG A 1 127 ? 49.720 -9.194 -11.166 1.00 80.94 127 ARG A O 1
ATOM 978 N N . GLN A 1 128 ? 49.859 -11.422 -11.054 1.00 82.19 128 GLN A N 1
ATOM 979 C CA . GLN A 1 128 ? 49.242 -11.648 -12.361 1.00 82.19 128 GLN A CA 1
ATOM 980 C C . GLN A 1 128 ? 47.773 -11.203 -12.376 1.00 82.19 128 GLN A C 1
ATOM 982 O O . GLN A 1 128 ? 47.349 -10.553 -13.329 1.00 82.19 128 GLN A O 1
ATOM 987 N N . GLN A 1 129 ? 47.018 -11.487 -11.311 1.00 79.50 129 GLN A N 1
ATOM 988 C CA . GLN A 1 129 ? 45.630 -11.044 -11.165 1.00 79.50 129 GLN A CA 1
ATOM 989 C C . GLN A 1 129 ? 45.515 -9.524 -11.016 1.00 79.50 129 GLN A C 1
ATOM 991 O O . GLN A 1 129 ? 44.672 -8.929 -11.677 1.00 79.50 129 GLN A O 1
ATOM 996 N N . MET A 1 130 ? 46.383 -8.885 -10.227 1.00 77.62 130 MET A N 1
ATOM 997 C CA . MET A 1 130 ? 46.444 -7.425 -10.093 1.00 77.62 130 MET A CA 1
ATOM 998 C C . MET A 1 130 ? 46.795 -6.751 -11.422 1.00 77.62 130 MET A C 1
ATOM 1000 O O . MET A 1 130 ? 46.149 -5.780 -11.797 1.00 77.62 130 MET A O 1
ATOM 1004 N N . ASN A 1 131 ? 47.758 -7.290 -12.176 1.00 79.06 131 ASN A N 1
ATOM 1005 C CA . ASN A 1 131 ? 48.097 -6.769 -13.501 1.00 79.06 131 ASN A CA 1
ATOM 1006 C C . ASN A 1 131 ? 46.926 -6.916 -14.481 1.00 79.06 131 ASN A C 1
ATOM 1008 O O . ASN A 1 131 ? 46.623 -5.982 -15.219 1.00 79.06 131 ASN A O 1
ATOM 1012 N N . MET A 1 132 ? 46.239 -8.063 -14.474 1.00 74.88 132 MET A N 1
ATOM 1013 C CA . MET A 1 132 ? 45.022 -8.250 -15.271 1.00 74.88 132 MET A CA 1
ATOM 1014 C C . MET A 1 132 ? 43.922 -7.277 -14.843 1.00 74.88 132 MET A C 1
ATOM 1016 O O . MET A 1 132 ? 43.279 -6.686 -15.702 1.00 74.88 132 MET A O 1
ATOM 1020 N N . GLN A 1 133 ? 43.733 -7.064 -13.539 1.00 76.19 133 GLN A N 1
ATOM 1021 C CA . GLN A 1 133 ? 42.768 -6.106 -13.011 1.00 76.19 133 GLN A CA 1
ATOM 1022 C C . GLN A 1 133 ? 43.100 -4.678 -13.441 1.00 76.19 133 GLN A C 1
ATOM 1024 O O . GLN A 1 133 ? 42.210 -3.993 -13.921 1.00 76.19 133 GLN A O 1
ATOM 1029 N N . ALA A 1 134 ? 44.359 -4.250 -13.354 1.00 72.88 134 ALA A N 1
ATOM 1030 C CA . ALA A 1 134 ? 44.781 -2.920 -13.781 1.00 72.88 134 ALA A CA 1
ATOM 1031 C C . ALA A 1 134 ? 44.545 -2.697 -15.282 1.00 72.88 134 ALA A C 1
ATOM 1033 O O . ALA A 1 134 ? 44.091 -1.628 -15.691 1.00 72.88 134 ALA A O 1
ATOM 1034 N N . VAL A 1 135 ? 44.800 -3.716 -16.111 1.00 72.88 135 VAL A N 1
ATOM 1035 C CA . VAL A 1 135 ? 44.479 -3.674 -17.544 1.00 72.88 135 VAL A CA 1
ATOM 1036 C C . VAL A 1 135 ? 42.965 -3.587 -17.744 1.00 72.88 135 VAL A C 1
ATOM 1038 O O . VAL A 1 135 ? 42.509 -2.708 -18.470 1.00 72.88 135 VAL A O 1
ATOM 1041 N N . MET A 1 136 ? 42.179 -4.433 -17.070 1.00 68.62 136 MET A N 1
ATOM 1042 C CA . MET A 1 136 ? 40.712 -4.389 -17.131 1.00 68.62 136 MET A CA 1
ATOM 1043 C C . MET A 1 136 ? 40.159 -3.028 -16.688 1.00 68.62 136 MET A C 1
ATOM 1045 O O . MET A 1 136 ? 39.267 -2.493 -17.335 1.00 68.62 136 MET A O 1
ATOM 1049 N N . GLU A 1 137 ? 40.706 -2.439 -15.631 1.00 70.25 137 GLU A N 1
ATOM 1050 C CA . GLU A 1 137 ? 40.291 -1.145 -15.092 1.00 70.25 137 GLU A CA 1
ATOM 1051 C C . GLU A 1 137 ? 40.669 0.001 -16.033 1.00 70.25 137 GLU A C 1
ATOM 1053 O O . GLU A 1 137 ? 39.838 0.858 -16.320 1.00 70.25 137 GLU A O 1
ATOM 1058 N N . SER A 1 138 ? 41.867 -0.040 -16.624 1.00 69.00 138 SER A N 1
ATOM 1059 C CA . SER A 1 138 ? 42.280 0.907 -17.670 1.00 69.00 138 SER A CA 1
ATOM 1060 C C . SER A 1 138 ? 41.343 0.845 -18.878 1.00 69.00 138 SER A C 1
ATOM 1062 O O . SER A 1 138 ? 40.952 1.873 -19.429 1.00 69.00 138 SER A O 1
ATOM 1064 N N . PHE A 1 139 ? 40.932 -0.363 -19.269 1.00 71.88 139 PHE A N 1
ATOM 1065 C CA . PHE A 1 139 ? 39.949 -0.567 -20.326 1.00 71.88 139 PHE A CA 1
ATOM 1066 C C . PHE A 1 139 ? 38.579 0.006 -19.961 1.00 71.88 139 PHE A C 1
ATOM 1068 O O . PHE A 1 139 ? 37.985 0.694 -20.788 1.00 71.88 139 PHE A O 1
ATOM 1075 N N . VAL A 1 140 ? 38.100 -0.237 -18.735 1.00 69.12 140 VAL A N 1
ATOM 1076 C CA . VAL A 1 140 ? 36.848 0.332 -18.210 1.00 69.12 140 VAL A CA 1
ATOM 1077 C C . VAL A 1 140 ? 36.893 1.860 -18.227 1.00 69.12 140 VAL A C 1
ATOM 1079 O O . VAL A 1 140 ? 35.923 2.484 -18.650 1.00 69.12 140 VAL A O 1
ATOM 1082 N N . MET A 1 141 ? 38.020 2.456 -17.839 1.00 68.19 141 MET A N 1
ATOM 1083 C CA . MET A 1 141 ? 38.229 3.906 -17.857 1.00 68.19 141 MET A CA 1
ATOM 1084 C C . MET A 1 141 ? 38.285 4.470 -19.280 1.00 68.19 141 MET A C 1
ATOM 1086 O O . MET A 1 141 ? 37.774 5.549 -19.535 1.00 68.19 141 MET A O 1
ATOM 1090 N N . MET A 1 142 ? 38.854 3.747 -20.243 1.00 70.81 142 MET A N 1
ATOM 1091 C CA . MET A 1 142 ? 38.896 4.200 -21.638 1.00 70.81 142 MET A CA 1
ATOM 1092 C C . MET A 1 142 ? 37.511 4.163 -22.306 1.00 70.81 142 MET A C 1
ATOM 1094 O O . MET A 1 142 ? 37.202 5.006 -23.145 1.00 70.81 142 MET A O 1
ATOM 1098 N N . ILE A 1 143 ? 36.669 3.191 -21.952 1.00 67.50 143 ILE A N 1
ATOM 1099 C CA . ILE A 1 143 ? 35.293 3.095 -22.461 1.00 67.50 143 ILE A CA 1
ATOM 1100 C C . ILE A 1 143 ? 34.285 3.857 -21.581 1.00 67.50 143 ILE A C 1
ATOM 1102 O O . ILE A 1 143 ? 33.089 3.836 -21.864 1.00 67.50 143 ILE A O 1
ATOM 1106 N N . GLY A 1 144 ? 34.733 4.485 -20.495 1.00 69.88 144 GLY A N 1
ATOM 1107 C CA . GLY A 1 144 ? 33.897 5.172 -19.517 1.00 69.88 144 GLY A CA 1
ATOM 1108 C C . GLY A 1 144 ? 34.307 6.630 -19.384 1.00 69.88 144 GLY A C 1
ATOM 1109 O O . GLY A 1 144 ? 35.397 6.930 -18.923 1.00 69.88 144 GLY A O 1
ATOM 1110 N N . GLY A 1 145 ? 33.425 7.552 -19.754 1.00 68.94 145 GLY A N 1
ATOM 1111 C CA . GLY A 1 145 ? 33.681 8.988 -19.631 1.00 68.94 145 GLY A CA 1
ATOM 1112 C C . GLY A 1 145 ? 32.620 9.676 -18.775 1.00 68.94 145 GLY A C 1
ATOM 1113 O O . GLY A 1 145 ? 31.456 9.253 -18.794 1.00 68.94 145 GLY A O 1
ATOM 1114 N N . PRO A 1 146 ? 32.973 10.737 -18.029 1.00 68.62 146 PRO A N 1
ATOM 1115 C CA . PRO A 1 146 ? 31.973 11.613 -17.451 1.00 68.62 146 PRO A CA 1
ATOM 1116 C C . PRO A 1 146 ? 31.317 12.446 -18.559 1.00 68.62 146 PRO A C 1
ATOM 1118 O O . PRO A 1 146 ? 31.996 13.061 -19.379 1.00 68.62 146 PRO A O 1
ATOM 1121 N N . ILE A 1 147 ? 29.988 12.503 -18.560 1.00 65.19 147 ILE A N 1
ATOM 1122 C CA . ILE A 1 147 ? 29.249 13.548 -19.271 1.00 65.19 147 ILE A CA 1
ATOM 1123 C C . ILE A 1 147 ? 28.946 14.652 -18.269 1.00 65.19 147 ILE A C 1
ATOM 1125 O O . ILE A 1 147 ? 28.367 14.394 -17.211 1.00 65.19 147 ILE A O 1
ATOM 1129 N N . THR A 1 148 ? 29.299 15.875 -18.641 1.00 65.06 148 THR A N 1
ATOM 1130 C CA . THR A 1 148 ? 29.082 17.078 -17.846 1.00 65.06 148 THR A CA 1
ATOM 1131 C C . THR A 1 148 ? 27.972 17.894 -18.501 1.00 65.06 148 THR A C 1
ATOM 1133 O O . THR A 1 148 ? 28.170 18.462 -19.571 1.00 65.06 148 THR A O 1
ATOM 1136 N N . TYR A 1 149 ? 26.787 17.952 -17.886 1.00 65.44 149 TYR A N 1
ATOM 1137 C CA . TYR A 1 149 ? 25.675 18.775 -18.377 1.00 65.44 149 TYR A CA 1
ATOM 1138 C C . TYR A 1 149 ? 25.198 19.758 -17.304 1.00 65.44 149 TYR A C 1
ATOM 1140 O O . TYR A 1 149 ? 25.099 19.412 -16.125 1.00 65.44 149 TYR A O 1
ATOM 1148 N N . SER A 1 150 ? 24.887 20.991 -17.712 1.00 64.50 150 SER A N 1
ATOM 1149 C CA . SER A 1 150 ? 24.292 21.996 -16.826 1.00 64.50 150 SER A CA 1
ATOM 1150 C C . SER A 1 150 ? 22.782 21.764 -16.708 1.00 64.50 150 SER A C 1
ATOM 1152 O O . SER A 1 150 ? 22.074 21.632 -17.711 1.00 64.50 150 SER A O 1
ATOM 1154 N N . ARG A 1 151 ? 22.273 21.660 -15.473 1.00 59.06 151 ARG A N 1
ATOM 1155 C CA . ARG A 1 151 ? 20.830 21.505 -15.218 1.00 59.06 151 ARG A CA 1
ATOM 1156 C C . ARG A 1 151 ? 20.082 22.827 -15.372 1.00 59.06 151 ARG A C 1
ATOM 1158 O O . ARG A 1 151 ? 18.934 22.773 -15.837 1.00 59.06 151 ARG A O 1
ATOM 1165 N N . ASP A 1 152 ? 20.736 23.915 -14.960 1.00 55.97 152 ASP A N 1
ATOM 1166 C CA . ASP A 1 152 ? 20.249 25.287 -14.804 1.00 55.97 152 ASP A CA 1
ATOM 1167 C C . ASP A 1 152 ? 21.444 26.235 -14.547 1.00 55.97 152 ASP A C 1
ATOM 1169 O O . ASP A 1 152 ? 22.498 25.769 -14.110 1.00 55.97 152 ASP A O 1
ATOM 1173 N N . ILE A 1 153 ? 21.282 27.547 -14.745 1.00 59.44 153 ILE A N 1
ATOM 1174 C CA . ILE A 1 153 ? 22.330 28.584 -14.571 1.00 59.44 153 ILE A CA 1
ATOM 1175 C C . ILE A 1 153 ? 22.946 28.542 -13.151 1.00 59.44 153 ILE A C 1
ATOM 1177 O O . ILE A 1 153 ? 24.089 28.948 -12.951 1.00 59.44 153 ILE A O 1
ATOM 1181 N N . SER A 1 154 ? 22.213 27.993 -12.176 1.00 57.62 154 SER A N 1
ATOM 1182 C CA . SER A 1 154 ? 22.539 28.063 -10.746 1.00 57.62 154 SER A CA 1
ATOM 1183 C C . SER A 1 154 ? 23.002 26.751 -10.093 1.00 57.62 154 SER A C 1
ATOM 1185 O O . SER A 1 154 ? 23.331 26.773 -8.910 1.00 57.62 154 SER A O 1
ATOM 1187 N N . PHE A 1 155 ? 23.038 25.609 -10.797 1.00 56.50 155 PHE A N 1
ATOM 1188 C CA . PHE A 1 155 ? 23.469 24.331 -10.197 1.00 56.50 155 PHE A CA 1
ATOM 1189 C C . PHE A 1 155 ? 24.632 23.697 -10.971 1.00 56.50 155 PHE A C 1
ATOM 1191 O O . PHE A 1 155 ? 24.463 23.364 -12.149 1.00 56.50 155 PHE A O 1
ATOM 1198 N N . PRO A 1 156 ? 25.800 23.479 -10.330 1.00 51.31 156 PRO A N 1
ATOM 1199 C CA . PRO A 1 156 ? 26.980 22.986 -11.017 1.00 51.31 156 PRO A CA 1
ATOM 1200 C C . PRO A 1 156 ? 26.779 21.510 -11.365 1.00 51.31 156 PRO A C 1
ATOM 1202 O O . PRO A 1 156 ? 26.659 20.659 -10.492 1.00 51.31 156 PRO A O 1
ATOM 1205 N N . THR A 1 157 ? 26.686 21.246 -12.666 1.00 56.50 157 THR A N 1
ATOM 1206 C CA . THR A 1 157 ? 27.121 20.023 -13.360 1.00 56.50 157 THR A CA 1
ATOM 1207 C C . THR A 1 157 ? 27.007 18.687 -12.626 1.00 56.50 157 THR A C 1
ATOM 1209 O O . THR A 1 157 ? 27.761 18.386 -11.705 1.00 56.50 157 THR A O 1
ATOM 1212 N N . ILE A 1 158 ? 26.139 17.810 -13.136 1.00 56.84 158 ILE A N 1
ATOM 1213 C CA . ILE A 1 158 ? 26.112 16.404 -12.720 1.00 56.84 158 ILE A CA 1
ATOM 1214 C C . ILE A 1 158 ? 27.056 15.606 -13.603 1.00 56.84 158 ILE A C 1
ATOM 1216 O O . ILE A 1 158 ? 26.824 15.498 -14.805 1.00 56.84 158 ILE A O 1
ATOM 1220 N N . ASN A 1 159 ? 28.063 14.998 -12.982 1.00 58.53 159 ASN A N 1
ATOM 1221 C CA . ASN A 1 159 ? 28.933 14.022 -13.623 1.00 58.53 159 ASN A CA 1
ATOM 1222 C C . ASN A 1 159 ? 28.228 12.663 -13.620 1.00 58.53 159 ASN A C 1
ATOM 1224 O O . ASN A 1 159 ? 28.028 12.063 -12.566 1.00 58.53 159 ASN A O 1
ATOM 1228 N N . SER A 1 160 ? 27.822 12.180 -14.791 1.00 60.78 160 SER A N 1
ATOM 1229 C CA . SER A 1 160 ? 27.379 10.789 -14.961 1.00 60.78 160 SER A CA 1
ATOM 1230 C C . SER A 1 160 ? 28.458 10.029 -15.718 1.00 60.78 160 SER A C 1
ATOM 1232 O O . SER A 1 160 ? 28.834 10.456 -16.807 1.00 60.78 160 SER A O 1
ATOM 1234 N N . VAL A 1 161 ? 28.958 8.925 -15.157 1.00 61.00 161 VAL A N 1
ATOM 1235 C CA . VAL A 1 161 ? 29.882 8.030 -15.867 1.00 61.00 161 VAL A CA 1
ATOM 1236 C C . VAL A 1 161 ? 29.043 7.121 -16.754 1.00 61.00 161 VAL A C 1
ATOM 1238 O O . VAL A 1 161 ? 28.395 6.196 -16.266 1.00 61.00 161 VAL A O 1
ATOM 1241 N N . TYR A 1 162 ? 29.020 7.397 -18.055 1.00 60.66 162 TYR A N 1
ATOM 1242 C CA . TYR A 1 162 ? 28.467 6.452 -19.016 1.00 60.66 162 TYR A CA 1
ATOM 1243 C C . TYR A 1 162 ? 29.580 5.499 -19.428 1.00 60.66 162 TYR A C 1
ATOM 1245 O O . TYR A 1 162 ? 30.522 5.886 -20.115 1.00 60.66 162 TYR A O 1
ATOM 1253 N N . ALA A 1 163 ? 29.462 4.238 -19.019 1.00 62.75 163 ALA A N 1
ATOM 1254 C CA . ALA A 1 163 ? 30.214 3.174 -19.659 1.00 62.75 163 ALA A CA 1
ATOM 1255 C C . ALA A 1 163 ? 29.610 2.939 -21.052 1.00 62.75 163 ALA A C 1
ATOM 1257 O O . ALA A 1 163 ? 28.405 2.703 -21.169 1.00 62.75 163 ALA A O 1
ATOM 1258 N N . LEU A 1 164 ? 30.434 2.926 -22.102 1.00 61.06 164 LEU A N 1
ATOM 1259 C CA . LEU A 1 164 ? 30.059 2.489 -23.458 1.00 61.06 164 LEU A CA 1
ATOM 1260 C C . LEU A 1 164 ? 29.338 1.127 -23.444 1.00 61.06 164 LEU A C 1
ATOM 1262 O O . LEU A 1 164 ? 28.508 0.871 -24.310 1.00 61.06 164 LEU A O 1
ATOM 1266 N N . GLY A 1 165 ? 29.605 0.295 -22.427 1.00 60.75 165 GLY A N 1
ATOM 1267 C CA . GLY A 1 165 ? 28.877 -0.936 -22.098 1.00 60.75 165 GLY A CA 1
ATOM 1268 C C . GLY A 1 165 ? 27.345 -0.808 -22.068 1.00 60.75 165 GLY A C 1
ATOM 1269 O O . GLY A 1 165 ? 26.656 -1.791 -22.303 1.00 60.75 165 GLY A O 1
ATOM 1270 N N . MET A 1 166 ? 26.806 0.386 -21.796 1.00 62.28 166 MET A N 1
ATOM 1271 C CA . MET A 1 166 ? 25.361 0.658 -21.767 1.00 62.28 166 MET A CA 1
ATOM 1272 C C . MET A 1 166 ? 24.828 1.326 -23.039 1.00 62.28 166 MET A C 1
ATOM 1274 O O . MET A 1 166 ? 23.630 1.590 -23.145 1.00 62.28 166 MET A O 1
ATOM 1278 N N . ASN A 1 167 ? 25.689 1.627 -24.012 1.00 66.38 167 ASN A N 1
ATOM 1279 C CA . ASN A 1 167 ? 25.257 2.241 -25.256 1.00 66.38 167 ASN A CA 1
ATOM 1280 C C . ASN A 1 167 ? 24.543 1.196 -26.125 1.00 66.38 167 ASN A C 1
ATOM 1282 O O . ASN A 1 167 ? 25.157 0.239 -26.601 1.00 66.38 167 ASN A O 1
ATOM 1286 N N . GLN A 1 168 ? 23.251 1.413 -26.379 1.00 67.44 168 GLN A N 1
ATOM 1287 C CA . GLN A 1 168 ? 22.439 0.545 -27.236 1.00 67.44 168 GLN A CA 1
ATOM 1288 C C . GLN A 1 168 ? 23.005 0.407 -28.660 1.00 67.44 168 GLN A C 1
ATOM 1290 O O . GLN A 1 168 ? 22.732 -0.589 -29.322 1.00 67.44 168 GLN A O 1
ATOM 1295 N N . ALA A 1 169 ? 23.818 1.359 -29.132 1.00 66.38 169 ALA A N 1
ATOM 1296 C CA . ALA A 1 169 ? 24.494 1.253 -30.424 1.00 66.38 169 ALA A CA 1
ATOM 1297 C C . ALA A 1 169 ? 25.607 0.187 -30.436 1.00 66.38 169 ALA A C 1
ATOM 1299 O O . ALA A 1 169 ? 25.838 -0.439 -31.467 1.00 66.38 169 ALA A O 1
ATOM 1300 N N . LEU A 1 170 ? 26.287 -0.037 -29.305 1.00 66.50 170 LEU A N 1
ATOM 1301 C CA . LEU A 1 170 ? 27.303 -1.090 -29.169 1.00 66.50 170 LEU A CA 1
ATOM 1302 C C . LEU A 1 170 ? 26.659 -2.462 -28.934 1.00 66.50 170 LEU A C 1
ATOM 1304 O O . LEU A 1 170 ? 27.141 -3.470 -29.455 1.00 66.50 170 LEU A O 1
ATOM 1308 N N . PHE A 1 171 ? 25.543 -2.489 -28.201 1.00 71.75 171 PHE A N 1
ATOM 1309 C CA . PHE A 1 171 ? 24.826 -3.712 -27.835 1.00 71.75 171 PHE A CA 1
ATOM 1310 C C . PHE A 1 171 ? 23.339 -3.599 -28.187 1.00 71.75 171 PHE A C 1
ATOM 1312 O O . PHE A 1 171 ? 22.499 -3.420 -27.301 1.00 71.75 171 PHE A O 1
ATOM 1319 N N . PRO A 1 172 ? 22.975 -3.688 -29.480 1.00 68.94 172 PRO A N 1
ATOM 1320 C CA . PRO A 1 172 ? 21.580 -3.606 -29.875 1.00 68.94 172 PRO A CA 1
ATOM 1321 C C . PRO A 1 172 ? 20.808 -4.799 -29.310 1.00 68.94 172 PRO A C 1
ATOM 1323 O O . PRO A 1 172 ? 21.188 -5.965 -29.513 1.00 68.94 172 PRO A O 1
ATOM 1326 N N . ALA A 1 173 ? 19.703 -4.497 -28.624 1.00 72.69 173 ALA A N 1
ATOM 1327 C CA . ALA A 1 173 ? 18.749 -5.498 -28.175 1.00 72.69 173 ALA A CA 1
ATOM 1328 C C . ALA A 1 173 ? 18.282 -6.313 -29.389 1.00 72.69 173 ALA A C 1
ATOM 1330 O O . ALA A 1 173 ? 17.804 -5.755 -30.376 1.00 72.69 173 ALA A O 1
ATOM 1331 N N . GLN A 1 174 ? 18.459 -7.633 -29.334 1.00 77.38 174 GLN A N 1
ATOM 1332 C CA . GLN A 1 174 ? 17.945 -8.536 -30.359 1.00 77.38 174 GLN A CA 1
ATOM 1333 C C . GLN A 1 174 ? 16.687 -9.224 -29.819 1.00 77.38 174 GLN A C 1
ATOM 1335 O O . GLN A 1 174 ? 16.759 -9.868 -28.768 1.00 77.38 174 GLN A O 1
ATOM 1340 N N . PRO A 1 175 ? 15.546 -9.103 -30.517 1.00 81.62 175 PRO A N 1
ATOM 1341 C CA . PRO A 1 175 ? 14.338 -9.841 -30.175 1.00 81.62 175 PRO A CA 1
ATOM 1342 C C . PRO A 1 175 ? 14.595 -11.355 -30.188 1.00 81.62 175 PRO A C 1
ATOM 1344 O O . PRO A 1 175 ? 15.275 -11.858 -31.080 1.00 81.62 175 PRO A O 1
ATOM 1347 N N . GLY A 1 176 ? 14.033 -12.078 -29.217 1.00 85.44 176 GLY A N 1
ATOM 1348 C CA . GLY A 1 176 ? 14.067 -13.546 -29.175 1.00 85.44 176 GLY A CA 1
ATOM 1349 C C . GLY A 1 176 ? 15.263 -14.183 -28.457 1.00 85.44 176 GLY A C 1
ATOM 1350 O O . GLY A 1 176 ? 15.385 -15.403 -28.486 1.00 85.44 176 GLY A O 1
ATOM 1351 N N . LEU A 1 177 ? 16.138 -13.405 -27.811 1.00 83.31 177 LEU A N 1
ATOM 1352 C CA . LEU A 1 177 ? 17.175 -13.953 -26.928 1.00 83.31 177 LEU A CA 1
ATOM 1353 C C . LEU A 1 177 ? 16.737 -13.904 -25.466 1.00 83.31 177 LEU A C 1
ATOM 1355 O O . LEU A 1 177 ? 16.325 -12.856 -24.970 1.00 83.31 177 LEU A O 1
ATOM 1359 N N . ASP A 1 178 ? 16.933 -15.014 -24.761 1.00 86.69 178 ASP A N 1
ATOM 1360 C CA . ASP A 1 178 ? 16.783 -15.069 -23.309 1.00 86.69 178 ASP A CA 1
ATOM 1361 C C . ASP A 1 178 ? 17.899 -14.285 -22.597 1.00 86.69 178 ASP A C 1
ATOM 1363 O O . ASP A 1 178 ? 18.980 -14.052 -23.150 1.00 86.69 178 ASP A O 1
ATOM 1367 N N . GLN A 1 179 ? 17.684 -13.948 -21.320 1.00 81.25 179 GLN A N 1
ATOM 1368 C CA . GLN A 1 179 ? 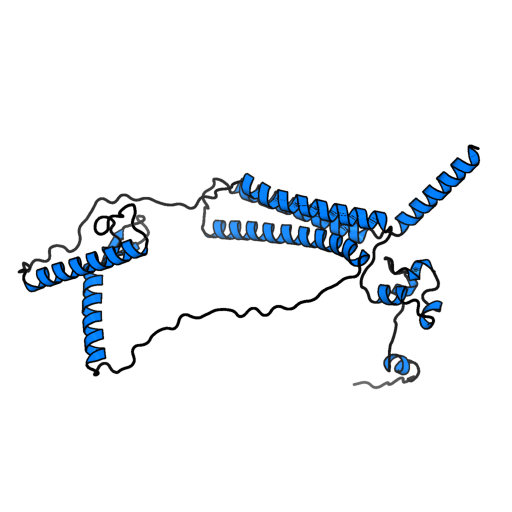18.634 -13.184 -20.496 1.00 81.25 179 GLN A CA 1
ATOM 1369 C C . GLN A 1 179 ? 20.054 -13.781 -20.499 1.00 81.25 179 GLN A C 1
ATOM 1371 O O . GLN A 1 179 ? 21.046 -13.053 -20.602 1.00 81.25 179 GLN A O 1
ATOM 1376 N N . THR A 1 180 ? 20.172 -15.111 -20.424 1.00 84.44 180 THR A N 1
ATOM 1377 C CA . THR A 1 180 ? 21.468 -15.809 -20.460 1.00 84.44 180 THR A CA 1
ATOM 1378 C C . THR A 1 180 ? 22.161 -15.642 -21.810 1.00 84.44 180 THR A C 1
ATOM 1380 O O . THR A 1 180 ? 23.364 -15.384 -21.861 1.00 84.44 180 THR A O 1
ATOM 1383 N N . ALA A 1 181 ? 21.415 -15.739 -22.912 1.00 84.50 181 ALA A N 1
ATOM 1384 C CA . ALA A 1 181 ? 21.971 -15.606 -24.251 1.00 84.50 181 ALA A CA 1
ATOM 1385 C C . ALA A 1 181 ? 22.387 -14.156 -24.548 1.00 84.50 181 ALA A C 1
ATOM 1387 O O . ALA A 1 181 ? 23.456 -13.935 -25.120 1.00 84.50 181 ALA A O 1
ATOM 1388 N N . LEU A 1 182 ? 21.609 -13.171 -24.081 1.00 81.31 182 LEU A N 1
ATOM 1389 C CA . LEU A 1 182 ? 21.984 -11.753 -24.107 1.00 81.31 182 LEU A CA 1
ATOM 1390 C C . LEU A 1 182 ? 23.285 -11.502 -23.333 1.00 81.31 182 LEU A C 1
ATOM 1392 O O . LEU A 1 182 ? 24.197 -10.868 -23.857 1.00 81.31 182 LEU A O 1
ATOM 1396 N N . THR A 1 183 ? 23.410 -12.059 -22.126 1.00 80.12 183 THR A N 1
ATOM 1397 C CA . THR A 1 183 ? 24.615 -11.916 -21.288 1.00 80.12 183 THR A CA 1
ATOM 1398 C C . THR A 1 183 ? 25.846 -12.531 -21.956 1.00 80.12 183 THR A C 1
ATOM 1400 O O . THR A 1 183 ? 26.919 -11.930 -21.980 1.00 80.12 183 THR A O 1
ATOM 1403 N N . LEU A 1 184 ? 25.700 -13.719 -22.548 1.00 84.62 184 LEU A N 1
ATOM 1404 C CA . LEU A 1 184 ? 26.797 -14.395 -23.240 1.00 84.62 184 LEU A CA 1
ATOM 1405 C C . LEU A 1 184 ? 27.216 -13.646 -24.513 1.00 84.62 184 LEU A C 1
ATOM 1407 O O . LEU A 1 184 ? 28.405 -13.541 -24.814 1.00 84.62 184 LEU A O 1
ATOM 1411 N N . ARG A 1 185 ? 26.245 -13.102 -25.254 1.00 82.56 185 ARG A N 1
ATOM 1412 C CA . ARG A 1 185 ? 26.494 -12.265 -26.430 1.00 82.56 185 ARG A CA 1
ATOM 1413 C C . ARG A 1 185 ? 27.242 -10.990 -26.050 1.00 82.56 185 ARG A C 1
ATOM 1415 O O . ARG A 1 185 ? 28.255 -10.690 -26.676 1.00 82.56 185 ARG A O 1
ATOM 1422 N N . GLN A 1 186 ? 26.790 -10.306 -25.001 1.00 81.06 186 GLN A N 1
ATOM 1423 C CA . GLN A 1 186 ? 27.453 -9.135 -24.432 1.00 81.06 186 GLN A CA 1
ATOM 1424 C C . GLN A 1 186 ? 28.911 -9.443 -24.075 1.00 81.06 186 GLN A C 1
ATOM 1426 O O . GLN A 1 186 ? 29.810 -8.690 -24.443 1.00 81.06 186 GLN A O 1
ATOM 1431 N N . ALA A 1 187 ? 29.157 -10.566 -23.392 1.00 81.12 187 ALA A N 1
ATOM 1432 C CA . ALA A 1 187 ? 30.499 -10.980 -22.998 1.00 81.12 187 ALA A CA 1
ATOM 1433 C C . ALA A 1 187 ? 31.421 -11.171 -24.212 1.00 81.12 187 ALA A C 1
ATOM 1435 O O . ALA A 1 187 ? 32.518 -10.619 -24.230 1.00 81.12 187 ALA A O 1
ATOM 1436 N N . ARG A 1 188 ? 30.954 -11.864 -25.260 1.00 84.56 188 ARG A N 1
ATOM 1437 C CA . ARG A 1 188 ? 31.731 -12.041 -26.500 1.00 84.56 188 ARG A CA 1
ATOM 1438 C C . ARG A 1 188 ? 31.976 -10.726 -27.229 1.00 84.56 188 ARG A C 1
ATOM 1440 O O . ARG A 1 188 ? 33.065 -10.509 -27.743 1.00 84.56 188 ARG A O 1
ATOM 1447 N N . GLN A 1 189 ? 30.975 -9.850 -27.311 1.00 83.12 189 GLN A N 1
ATOM 1448 C CA . GLN A 1 189 ? 31.138 -8.549 -27.965 1.00 83.12 189 GLN A CA 1
ATOM 1449 C C . GLN A 1 189 ? 32.138 -7.667 -27.216 1.00 83.12 189 GLN A C 1
ATOM 1451 O O . GLN A 1 189 ? 32.975 -7.034 -27.855 1.00 83.12 189 GLN A O 1
ATOM 1456 N N . ASN A 1 190 ? 32.108 -7.686 -25.883 1.00 79.50 190 ASN A N 1
ATOM 1457 C CA . ASN A 1 190 ? 33.118 -7.036 -25.055 1.00 79.50 190 ASN A CA 1
ATOM 1458 C C . ASN A 1 190 ? 34.507 -7.638 -25.291 1.00 79.50 190 ASN A C 1
ATOM 1460 O O . ASN A 1 190 ? 35.455 -6.892 -25.489 1.00 79.50 190 ASN A O 1
ATOM 1464 N N . GLU A 1 191 ? 34.637 -8.965 -25.319 1.00 82.62 191 GLU A N 1
ATOM 1465 C CA . GLU A 1 191 ? 35.909 -9.647 -25.588 1.00 82.62 191 GLU A CA 1
ATOM 1466 C C . GLU A 1 191 ? 36.486 -9.273 -26.960 1.00 82.62 191 GLU A C 1
ATOM 1468 O O . GLU A 1 191 ? 37.648 -8.884 -27.055 1.00 82.62 191 GLU A O 1
ATOM 1473 N N . MET A 1 192 ? 35.659 -9.300 -28.009 1.00 85.56 192 MET A N 1
ATOM 1474 C CA . MET A 1 192 ? 36.057 -8.878 -29.355 1.00 85.56 192 MET A CA 1
ATOM 1475 C C . MET A 1 192 ? 36.448 -7.396 -29.397 1.00 85.56 192 MET A C 1
ATOM 1477 O O . MET A 1 192 ? 37.428 -7.031 -30.048 1.00 85.56 192 MET A O 1
ATOM 1481 N N . LEU A 1 193 ? 35.704 -6.533 -28.698 1.00 80.56 193 LEU A N 1
ATOM 1482 C CA . LEU A 1 193 ? 36.031 -5.115 -28.575 1.00 80.56 193 LEU A CA 1
ATOM 1483 C C . LEU A 1 193 ? 37.380 -4.929 -27.871 1.00 80.56 193 LEU A C 1
ATOM 1485 O O . LEU A 1 193 ? 38.229 -4.201 -28.380 1.00 80.56 193 LEU A O 1
ATOM 1489 N N . PHE A 1 194 ? 37.608 -5.620 -26.753 1.00 78.81 194 PHE A N 1
ATOM 1490 C CA . PHE A 1 194 ? 38.878 -5.584 -26.035 1.00 78.81 194 PHE A CA 1
ATOM 1491 C C . PHE A 1 194 ? 40.023 -6.050 -26.924 1.00 78.81 194 PHE A C 1
ATOM 1493 O O . PHE A 1 194 ? 41.010 -5.332 -27.046 1.00 78.81 194 PHE A O 1
ATOM 1500 N N . GLN A 1 195 ? 39.869 -7.175 -27.624 1.00 84.38 195 GLN A N 1
ATOM 1501 C CA . GLN A 1 195 ? 40.878 -7.674 -28.552 1.00 84.38 195 GLN A CA 1
ATOM 1502 C C . GLN A 1 195 ? 41.205 -6.647 -29.644 1.00 84.38 195 GLN A C 1
ATOM 1504 O O . GLN A 1 195 ? 42.378 -6.341 -29.866 1.00 84.38 195 GLN A O 1
ATOM 1509 N N . ASN A 1 196 ? 40.189 -6.081 -30.300 1.00 82.50 196 ASN A N 1
ATOM 1510 C CA . ASN A 1 196 ? 40.382 -5.096 -31.363 1.00 82.50 196 ASN A CA 1
ATOM 1511 C C . ASN A 1 196 ? 41.045 -3.816 -30.853 1.00 82.50 196 ASN A C 1
ATOM 1513 O O . ASN A 1 196 ? 41.891 -3.251 -31.551 1.00 82.50 196 ASN A O 1
ATOM 1517 N N . ILE A 1 197 ? 40.720 -3.367 -29.639 1.00 76.31 197 ILE A N 1
ATOM 1518 C CA . ILE A 1 197 ? 41.369 -2.197 -29.049 1.00 76.31 197 ILE A CA 1
ATOM 1519 C C . ILE A 1 197 ? 42.806 -2.517 -28.643 1.00 76.31 197 ILE A C 1
ATOM 1521 O O . ILE A 1 197 ? 43.692 -1.726 -28.950 1.00 76.31 197 ILE A O 1
ATOM 1525 N N . THR A 1 198 ? 43.072 -3.671 -28.025 1.00 77.31 198 THR A N 1
ATOM 1526 C CA . THR A 1 198 ? 44.438 -4.102 -27.693 1.00 77.31 198 THR A CA 1
ATOM 1527 C C . THR A 1 198 ? 45.308 -4.168 -28.945 1.00 77.31 198 THR A C 1
ATOM 1529 O O . THR A 1 198 ? 46.419 -3.640 -28.950 1.00 77.31 198 THR A O 1
ATOM 1532 N N . LEU A 1 199 ? 44.807 -4.777 -30.024 1.00 80.44 199 LEU A N 1
ATOM 1533 C CA . LEU A 1 199 ? 45.512 -4.846 -31.304 1.00 80.44 199 LEU A CA 1
ATOM 1534 C C . LEU A 1 199 ? 45.719 -3.452 -31.902 1.00 80.44 199 LEU A C 1
ATOM 1536 O O . LEU A 1 199 ? 46.830 -3.124 -32.317 1.00 80.44 199 LEU A O 1
ATOM 1540 N N . SER A 1 200 ? 44.683 -2.611 -31.883 1.00 76.31 200 SER A N 1
ATOM 1541 C CA . SER A 1 200 ? 44.787 -1.227 -32.345 1.00 76.31 200 SER A CA 1
ATOM 1542 C C . SER A 1 200 ? 45.831 -0.459 -31.539 1.00 76.31 200 SER A C 1
ATOM 1544 O O . SER A 1 200 ? 46.677 0.185 -32.130 1.00 76.31 200 SER A O 1
ATOM 1546 N N . MET A 1 201 ? 45.861 -0.552 -30.212 1.00 71.75 201 MET A N 1
ATOM 1547 C CA . MET A 1 201 ? 46.871 0.127 -29.390 1.00 71.75 201 MET A CA 1
ATOM 1548 C C . MET A 1 201 ? 48.284 -0.405 -29.622 1.00 71.75 201 MET A C 1
ATOM 1550 O O . MET A 1 201 ? 49.232 0.372 -29.622 1.00 71.75 201 MET A O 1
ATOM 1554 N N . ARG A 1 202 ? 48.437 -1.719 -29.821 1.00 76.00 202 ARG A N 1
ATOM 1555 C CA . ARG A 1 202 ? 49.749 -2.345 -30.013 1.00 76.00 202 ARG A CA 1
ATOM 1556 C C . ARG A 1 202 ? 50.396 -1.967 -31.344 1.00 76.00 202 ARG A C 1
ATOM 1558 O O . ARG A 1 202 ? 51.615 -1.841 -31.397 1.00 76.00 202 ARG A O 1
ATOM 1565 N N . TYR A 1 203 ? 49.603 -1.853 -32.407 1.00 82.31 203 TYR A N 1
ATOM 1566 C CA . TYR A 1 203 ? 50.123 -1.714 -33.771 1.00 82.31 203 TYR A CA 1
ATOM 1567 C C . TYR A 1 203 ? 49.823 -0.362 -34.424 1.00 82.31 203 TYR A C 1
ATOM 1569 O O . TYR A 1 203 ? 50.465 -0.015 -35.414 1.00 82.31 203 TYR A O 1
ATOM 1577 N N . ARG A 1 204 ? 48.871 0.423 -33.906 1.00 75.50 204 ARG A N 1
ATOM 1578 C CA . ARG A 1 204 ? 48.560 1.748 -34.453 1.00 75.50 204 ARG A CA 1
ATOM 1579 C C . ARG A 1 204 ? 49.584 2.761 -33.964 1.00 75.50 204 ARG A C 1
ATOM 1581 O O . ARG A 1 204 ? 49.737 2.975 -32.765 1.00 75.50 204 ARG A O 1
ATOM 1588 N N . VAL A 1 205 ? 50.200 3.465 -34.906 1.00 69.25 205 VAL A N 1
ATOM 1589 C CA . VAL A 1 205 ? 50.927 4.704 -34.623 1.00 69.25 205 VAL A CA 1
ATOM 1590 C C . VAL A 1 205 ? 49.886 5.758 -34.248 1.00 69.25 205 VAL A C 1
ATOM 1592 O O . VAL A 1 205 ? 49.187 6.285 -35.110 1.00 69.25 205 VAL A O 1
ATOM 1595 N N . VAL A 1 206 ? 49.709 6.019 -32.953 1.00 63.78 206 VAL A N 1
ATOM 1596 C CA . VAL A 1 206 ? 48.901 7.155 -32.499 1.00 63.78 206 VAL A CA 1
ATOM 1597 C C . VAL A 1 206 ? 49.701 8.413 -32.827 1.00 63.78 206 VAL A C 1
ATOM 1599 O O . VAL A 1 206 ? 50.789 8.609 -32.289 1.00 63.78 206 VAL A O 1
ATOM 1602 N N . SER A 1 207 ? 49.206 9.248 -33.742 1.00 60.38 207 SER A N 1
ATOM 1603 C CA . SER A 1 207 ? 49.771 10.582 -33.950 1.00 60.38 207 SER A CA 1
ATOM 1604 C C . SER A 1 207 ? 49.757 11.314 -32.607 1.00 60.38 207 SER A C 1
ATOM 1606 O O . SER A 1 207 ? 48.715 11.372 -31.964 1.00 60.38 207 SER A O 1
ATOM 1608 N N . GLY A 1 208 ? 50.899 11.857 -32.172 1.00 60.97 208 GLY A N 1
ATOM 1609 C CA . GLY A 1 208 ? 51.087 12.463 -30.841 1.00 60.97 208 GLY A CA 1
ATOM 1610 C C . GLY A 1 208 ? 50.229 13.699 -30.529 1.00 60.97 208 GLY A C 1
ATOM 1611 O O . GLY A 1 208 ? 50.466 14.364 -29.528 1.00 60.97 208 GLY A O 1
ATOM 1612 N N . SER A 1 209 ? 49.244 14.017 -31.369 1.00 59.72 209 SER A N 1
ATOM 1613 C CA . SER A 1 209 ? 48.179 14.961 -31.068 1.00 59.72 209 SER A CA 1
ATOM 1614 C C . SER A 1 209 ? 46.981 14.173 -30.544 1.00 59.72 209 SER A C 1
ATOM 1616 O O . SER A 1 209 ? 46.175 13.644 -31.308 1.00 59.72 209 SER A O 1
ATOM 1618 N N . THR A 1 210 ? 46.843 14.112 -29.222 1.00 60.38 210 THR A N 1
ATOM 1619 C CA . THR A 1 210 ? 45.504 14.061 -28.638 1.00 60.38 210 THR A CA 1
ATOM 1620 C C . THR A 1 210 ? 44.844 15.381 -29.030 1.00 60.38 210 THR A C 1
ATOM 1622 O O . THR A 1 210 ? 45.376 16.453 -28.735 1.00 60.38 210 THR A O 1
ATOM 1625 N N . GLY A 1 211 ? 43.753 15.337 -29.795 1.00 64.50 211 GLY A N 1
ATOM 1626 C CA . GLY A 1 211 ? 42.917 16.525 -29.978 1.00 64.50 211 GLY A CA 1
ATOM 1627 C C . GLY A 1 211 ? 42.377 17.004 -28.626 1.00 64.50 211 GLY A C 1
ATOM 1628 O O . GLY A 1 211 ? 42.659 16.404 -27.591 1.00 64.50 211 GLY A O 1
ATOM 1629 N N . ASN A 1 212 ? 41.566 18.062 -28.608 1.00 65.31 212 ASN A N 1
ATOM 1630 C CA . ASN A 1 212 ? 40.801 18.353 -27.397 1.00 65.31 212 ASN A CA 1
ATOM 1631 C C . ASN A 1 212 ? 39.967 17.111 -27.041 1.00 65.31 212 ASN A C 1
ATOM 1633 O O . ASN A 1 212 ? 39.100 16.714 -27.816 1.00 65.31 212 ASN A O 1
ATOM 1637 N N . ASP A 1 213 ? 40.204 16.529 -25.863 1.00 65.00 213 ASP A N 1
ATOM 1638 C CA . ASP A 1 213 ? 39.481 15.350 -25.353 1.00 65.00 213 ASP A CA 1
ATOM 1639 C C . ASP A 1 213 ? 37.989 15.635 -25.073 1.00 65.00 213 ASP A C 1
ATOM 1641 O O . ASP A 1 213 ? 37.242 14.775 -24.607 1.00 65.00 213 ASP A O 1
ATOM 1645 N N . GLN A 1 214 ? 37.540 16.863 -25.338 1.00 65.81 214 GLN A N 1
ATOM 1646 C CA . GLN A 1 214 ? 36.183 17.335 -25.128 1.00 65.81 214 GLN A CA 1
ATOM 1647 C C . GLN A 1 214 ? 35.518 17.641 -26.468 1.00 65.81 214 GLN A C 1
ATOM 1649 O O . GLN A 1 214 ? 36.022 18.424 -27.274 1.00 65.81 214 GLN A O 1
ATOM 1654 N N . THR A 1 215 ? 34.347 17.042 -26.678 1.00 70.00 215 THR A N 1
ATOM 1655 C CA . THR A 1 215 ? 33.488 17.281 -27.839 1.00 70.00 215 THR A CA 1
ATOM 1656 C C . THR A 1 215 ? 32.096 17.710 -27.385 1.00 70.00 215 THR A C 1
ATOM 1658 O O . THR A 1 215 ? 31.587 17.224 -26.373 1.00 70.00 215 THR A O 1
ATOM 1661 N N . THR A 1 216 ? 31.474 18.626 -28.128 1.00 69.00 216 THR A N 1
ATOM 1662 C CA . THR A 1 216 ? 30.115 19.112 -27.856 1.00 69.00 216 THR A CA 1
ATOM 1663 C C . THR A 1 216 ? 29.146 18.421 -28.809 1.00 69.00 216 THR A C 1
ATOM 1665 O O . THR A 1 216 ? 29.303 18.515 -30.024 1.00 69.00 216 THR A O 1
ATOM 1668 N N . ALA A 1 217 ? 28.126 17.750 -28.272 1.00 73.19 217 ALA A N 1
ATOM 1669 C CA . ALA A 1 217 ? 27.093 17.073 -29.056 1.00 73.19 217 ALA A CA 1
ATOM 1670 C C . ALA A 1 217 ? 25.691 17.567 -28.672 1.00 73.19 217 ALA A C 1
ATOM 1672 O O . ALA A 1 217 ? 25.417 17.844 -27.502 1.00 73.19 217 ALA A O 1
ATOM 1673 N N . THR A 1 218 ? 24.786 17.660 -29.651 1.00 75.38 218 THR A N 1
ATOM 1674 C CA . THR A 1 218 ? 23.372 17.973 -29.403 1.00 75.38 218 THR A CA 1
ATOM 1675 C C . THR A 1 218 ? 22.724 16.826 -28.630 1.00 75.38 218 THR A C 1
ATOM 1677 O O . THR A 1 218 ? 22.671 15.699 -29.115 1.00 75.38 218 THR A O 1
ATOM 1680 N N . ALA A 1 219 ? 22.215 17.111 -27.432 1.00 69.75 219 ALA A N 1
ATOM 1681 C CA . ALA A 1 219 ? 21.547 16.127 -26.588 1.00 69.75 219 ALA A CA 1
ATOM 1682 C C . ALA A 1 219 ? 20.037 16.389 -26.524 1.00 69.75 219 ALA A C 1
ATOM 1684 O O . ALA A 1 219 ? 19.599 17.521 -26.313 1.00 69.75 219 ALA A O 1
ATOM 1685 N N . LEU A 1 220 ? 19.236 15.328 -26.647 1.00 72.81 220 LEU A N 1
ATOM 1686 C CA . LEU A 1 220 ? 17.812 15.367 -26.319 1.00 72.81 220 LEU A CA 1
ATOM 1687 C C . LEU A 1 220 ? 17.657 15.210 -24.805 1.00 72.81 220 LEU A C 1
ATOM 1689 O O . LEU A 1 220 ? 18.049 14.196 -24.229 1.00 72.81 220 LEU A O 1
ATOM 1693 N N . ARG A 1 221 ? 17.089 16.223 -24.147 1.00 68.31 221 ARG A N 1
ATOM 1694 C CA . ARG A 1 221 ? 16.851 16.208 -22.701 1.00 68.31 221 ARG A CA 1
ATOM 1695 C C . ARG A 1 221 ? 15.402 15.831 -22.420 1.00 68.31 221 ARG A C 1
ATOM 1697 O O . ARG A 1 221 ? 14.498 16.605 -22.713 1.00 68.31 221 ARG A O 1
ATOM 1704 N N . GLN A 1 222 ? 15.195 14.692 -21.771 1.00 73.00 222 GLN A N 1
ATOM 1705 C CA . GLN A 1 222 ? 13.905 14.324 -21.190 1.00 73.00 222 GLN A CA 1
ATOM 1706 C C . GLN A 1 222 ? 13.949 14.572 -19.681 1.00 73.00 222 GLN A C 1
ATOM 1708 O O . GLN A 1 222 ? 14.914 14.205 -19.008 1.00 73.00 222 GLN A O 1
ATOM 1713 N N . ARG A 1 223 ? 12.928 15.246 -19.146 1.00 69.75 223 ARG A N 1
ATOM 1714 C CA . ARG A 1 223 ? 12.732 15.393 -17.702 1.00 69.75 223 ARG A CA 1
ATOM 1715 C C . ARG A 1 223 ? 11.577 14.491 -17.299 1.00 69.75 223 ARG A C 1
ATOM 1717 O O . ARG A 1 223 ? 10.495 14.596 -17.864 1.00 69.75 223 ARG A O 1
ATOM 1724 N N . PHE A 1 224 ? 11.833 13.624 -16.332 1.00 75.50 224 PHE A N 1
ATOM 1725 C CA . PHE A 1 224 ? 10.797 12.848 -15.670 1.00 75.50 224 PHE A CA 1
ATOM 1726 C C . PHE A 1 224 ? 10.465 13.559 -14.367 1.00 75.50 224 PHE A C 1
ATOM 1728 O O . PHE A 1 224 ? 11.354 13.787 -13.546 1.00 75.50 224 PHE A O 1
ATOM 1735 N N . GLU A 1 225 ? 9.205 13.934 -14.206 1.00 75.06 225 GLU A N 1
ATOM 1736 C CA . GLU A 1 225 ? 8.690 14.530 -12.982 1.00 75.06 225 GLU A CA 1
ATOM 1737 C C . GLU A 1 225 ? 7.712 13.551 -12.340 1.00 75.06 225 GLU A C 1
ATOM 1739 O O . GLU A 1 225 ? 6.913 12.912 -13.028 1.00 75.06 225 GLU A O 1
ATOM 1744 N N . SER A 1 226 ? 7.812 13.384 -11.023 1.00 77.94 226 SER A N 1
ATOM 1745 C CA . SER A 1 226 ? 6.848 12.587 -10.279 1.00 77.94 226 SER A CA 1
ATOM 1746 C C . SER A 1 226 ? 5.511 13.319 -10.254 1.00 77.94 226 SER A C 1
ATOM 1748 O O . SER A 1 226 ? 5.442 14.488 -9.899 1.00 77.94 226 SER A O 1
ATOM 1750 N N . GLN A 1 227 ? 4.432 12.623 -10.595 1.00 81.56 227 GLN A N 1
ATOM 1751 C CA . GLN A 1 227 ? 3.075 13.149 -10.478 1.00 81.56 227 GLN A CA 1
ATOM 1752 C C . GLN A 1 227 ? 2.246 12.217 -9.605 1.00 81.56 227 GLN A C 1
ATOM 1754 O O . GLN A 1 227 ? 2.403 10.992 -9.660 1.00 81.56 227 GLN A O 1
ATOM 1759 N N . PHE A 1 228 ? 1.354 12.786 -8.797 1.00 82.56 228 PHE A N 1
ATOM 1760 C CA . PHE A 1 228 ? 0.381 11.991 -8.063 1.00 82.56 228 PHE A CA 1
ATOM 1761 C C . PHE A 1 228 ? -0.673 11.454 -9.028 1.00 82.56 228 PHE A C 1
ATOM 1763 O O . PHE A 1 228 ? -1.592 12.164 -9.438 1.00 82.56 228 PHE A O 1
ATOM 1770 N N . VAL A 1 229 ? -0.546 10.175 -9.377 1.00 84.81 229 VAL A N 1
ATOM 1771 C CA . VAL A 1 229 ? -1.573 9.444 -10.120 1.00 84.81 229 VAL A CA 1
ATOM 1772 C C . VAL A 1 229 ? -2.478 8.754 -9.114 1.00 84.81 229 VAL A C 1
ATOM 1774 O O . VAL A 1 229 ? -2.080 7.792 -8.456 1.00 84.81 229 VAL A O 1
ATOM 1777 N N . TYR A 1 230 ? -3.697 9.265 -8.985 1.00 87.00 230 TYR A N 1
ATOM 1778 C CA . TYR A 1 230 ? -4.713 8.659 -8.143 1.00 87.00 230 TYR A CA 1
ATOM 1779 C C . TYR A 1 230 ? -5.672 7.802 -8.978 1.00 87.00 230 TYR A C 1
ATOM 1781 O O . TYR A 1 230 ? -6.389 8.335 -9.822 1.00 87.00 230 TYR A O 1
ATOM 1789 N N . ASP A 1 231 ? -5.711 6.488 -8.723 1.00 88.62 231 ASP A N 1
ATOM 1790 C CA . ASP A 1 231 ? -6.749 5.601 -9.263 1.00 88.62 231 ASP A CA 1
ATOM 1791 C C . ASP A 1 231 ? -7.819 5.298 -8.193 1.00 88.62 231 ASP A C 1
ATOM 1793 O O . ASP A 1 231 ? -7.587 4.493 -7.278 1.00 88.62 231 ASP A O 1
ATOM 1797 N N . PRO A 1 232 ? -9.017 5.904 -8.290 1.00 89.44 232 PRO A N 1
ATOM 1798 C CA . PRO A 1 232 ? -10.086 5.662 -7.332 1.00 89.44 232 PRO A CA 1
ATOM 1799 C C . PRO A 1 232 ? -10.631 4.235 -7.391 1.00 89.44 232 PRO A C 1
ATOM 1801 O O . PRO A 1 232 ? -11.112 3.739 -6.373 1.00 89.44 232 PRO A O 1
ATOM 1804 N N . ARG A 1 233 ? -10.552 3.545 -8.537 1.00 91.69 233 ARG A N 1
ATOM 1805 C CA . ARG A 1 233 ? -11.137 2.204 -8.698 1.00 91.69 233 ARG A CA 1
ATOM 1806 C C . ARG A 1 233 ? -10.359 1.169 -7.903 1.00 91.69 233 ARG A C 1
ATOM 1808 O O . ARG A 1 233 ? -10.965 0.374 -7.189 1.00 91.69 233 ARG A O 1
ATOM 1815 N N . ALA A 1 234 ? -9.031 1.221 -7.970 1.00 89.81 234 ALA A N 1
ATOM 1816 C CA . ALA A 1 234 ? -8.166 0.361 -7.172 1.00 89.81 234 ALA A CA 1
ATOM 1817 C C . ALA A 1 234 ? -8.383 0.572 -5.663 1.00 89.81 234 ALA A C 1
ATOM 1819 O O . ALA A 1 234 ? -8.508 -0.396 -4.908 1.00 89.81 234 ALA A O 1
ATOM 1820 N N . LEU A 1 235 ? -8.487 1.833 -5.221 1.00 88.12 235 LEU A N 1
ATOM 1821 C CA . LEU A 1 235 ? -8.703 2.161 -3.809 1.00 88.12 235 LEU A CA 1
ATOM 1822 C C . LEU A 1 235 ? -10.085 1.696 -3.321 1.00 88.12 235 LEU A C 1
ATOM 1824 O O . LEU A 1 235 ? -10.186 1.101 -2.247 1.00 88.12 235 LEU A O 1
ATOM 1828 N N . LEU A 1 236 ? -11.133 1.916 -4.120 1.00 90.75 236 LEU A N 1
ATOM 1829 C CA . LEU A 1 236 ? -12.489 1.451 -3.823 1.00 90.75 236 LEU A CA 1
ATOM 1830 C C . LEU A 1 236 ? -12.595 -0.073 -3.822 1.00 90.75 236 LEU A C 1
ATOM 1832 O O . LEU A 1 236 ? -13.285 -0.615 -2.969 1.00 90.75 236 LEU A O 1
ATOM 1836 N N . ALA A 1 237 ? -11.903 -0.779 -4.719 1.00 91.19 237 ALA A N 1
ATOM 1837 C CA . ALA A 1 237 ? -11.902 -2.239 -4.726 1.00 91.19 237 ALA A CA 1
ATOM 1838 C C . ALA A 1 237 ? -11.276 -2.804 -3.441 1.00 91.19 237 ALA A C 1
ATOM 1840 O O . ALA A 1 237 ? -11.871 -3.659 -2.786 1.00 91.19 237 ALA A O 1
ATOM 1841 N N . ALA A 1 238 ? -10.110 -2.289 -3.038 1.00 89.81 238 ALA A N 1
ATOM 1842 C CA . ALA A 1 238 ? -9.412 -2.762 -1.845 1.00 89.81 238 ALA A CA 1
ATOM 1843 C C . ALA A 1 238 ? -10.185 -2.455 -0.550 1.00 89.81 238 ALA A C 1
ATOM 1845 O O . ALA A 1 238 ? -10.389 -3.344 0.281 1.00 89.81 238 ALA A O 1
ATOM 1846 N N . TYR A 1 239 ? -10.641 -1.210 -0.374 1.00 91.06 239 TYR A N 1
ATOM 1847 C CA . TYR A 1 239 ? -11.393 -0.828 0.822 1.00 91.06 239 TYR A CA 1
ATOM 1848 C C . TYR A 1 239 ? -12.825 -1.332 0.818 1.00 91.06 239 TYR A C 1
ATOM 1850 O O . TYR A 1 239 ? -13.305 -1.751 1.862 1.00 91.06 239 TYR A O 1
ATOM 1858 N N . GLY A 1 240 ? -13.496 -1.328 -0.331 1.00 91.19 240 GLY A N 1
ATOM 1859 C CA . GLY A 1 240 ? -14.859 -1.825 -0.470 1.00 91.19 240 GLY A CA 1
ATOM 1860 C C . GLY A 1 240 ? -14.949 -3.306 -0.129 1.00 91.19 240 GLY A C 1
ATOM 1861 O O . GLY A 1 240 ? -15.816 -3.694 0.648 1.00 91.19 240 GLY A O 1
ATOM 1862 N N . LEU A 1 241 ? -14.006 -4.121 -0.612 1.00 93.00 241 LEU A N 1
ATOM 1863 C CA . LEU A 1 241 ? -13.954 -5.541 -0.268 1.00 93.00 241 LEU A CA 1
ATOM 1864 C C . LEU A 1 241 ? -13.665 -5.752 1.227 1.00 93.00 241 LEU A C 1
ATOM 1866 O O . LEU A 1 241 ? -14.336 -6.547 1.884 1.00 93.00 241 LEU A O 1
ATOM 1870 N N . GLY A 1 242 ? -12.706 -5.004 1.783 1.00 89.69 242 GLY A N 1
ATOM 1871 C CA . GLY A 1 242 ? -12.390 -5.058 3.212 1.00 89.69 242 GLY A CA 1
ATOM 1872 C C . GLY A 1 242 ? -13.565 -4.632 4.100 1.00 89.69 242 GLY A C 1
ATOM 1873 O O . GLY A 1 242 ? -13.885 -5.315 5.070 1.00 89.69 242 GLY A O 1
ATOM 1874 N N . ALA A 1 243 ? -14.241 -3.539 3.748 1.00 91.56 243 ALA A N 1
ATOM 1875 C CA . ALA A 1 243 ? -15.413 -3.034 4.451 1.00 91.56 243 ALA A CA 1
ATOM 1876 C C . ALA A 1 243 ? -16.608 -3.987 4.322 1.00 91.56 243 ALA A C 1
ATOM 1878 O O . ALA A 1 243 ? -17.315 -4.192 5.302 1.00 91.56 243 ALA A O 1
ATOM 1879 N N . PHE A 1 244 ? -16.808 -4.619 3.162 1.00 94.25 244 PHE A N 1
ATOM 1880 C CA . PHE A 1 244 ? -17.857 -5.616 2.956 1.00 94.25 244 PHE A CA 1
ATOM 1881 C C . PHE A 1 244 ? -17.682 -6.830 3.875 1.00 94.25 244 PHE A C 1
ATOM 1883 O O . PHE A 1 244 ? -18.605 -7.189 4.606 1.00 94.25 244 PHE A O 1
ATOM 1890 N N . PHE A 1 245 ? -16.490 -7.435 3.903 1.00 92.69 245 PHE A N 1
ATOM 1891 C CA . PHE A 1 245 ? -16.232 -8.566 4.798 1.00 92.69 245 PHE A CA 1
ATOM 1892 C C . PHE A 1 245 ? -16.270 -8.156 6.270 1.00 92.69 245 PHE A C 1
ATOM 1894 O O . PHE A 1 245 ? -16.797 -8.897 7.098 1.00 92.69 245 PHE A O 1
ATOM 1901 N N . ALA A 1 246 ? -15.778 -6.960 6.607 1.00 90.75 246 ALA A N 1
ATOM 1902 C CA . ALA A 1 246 ? -15.890 -6.445 7.964 1.00 90.75 246 ALA A CA 1
ATOM 1903 C C . ALA A 1 246 ? -17.353 -6.242 8.382 1.00 90.75 246 ALA A C 1
ATOM 1905 O O . ALA A 1 246 ? -17.719 -6.613 9.496 1.00 90.75 246 ALA A O 1
ATOM 1906 N N . LEU A 1 247 ? -18.198 -5.723 7.487 1.00 92.25 247 LEU A N 1
ATOM 1907 C CA . LEU A 1 247 ? -19.633 -5.579 7.713 1.00 92.25 247 LEU A CA 1
ATOM 1908 C C . LEU A 1 247 ? -20.290 -6.945 7.921 1.00 92.25 247 LEU A C 1
ATOM 1910 O O . LEU A 1 247 ? -21.040 -7.106 8.877 1.00 92.25 247 LEU A O 1
ATOM 1914 N N . ALA A 1 248 ? -19.977 -7.939 7.086 1.00 92.50 248 ALA A N 1
ATOM 1915 C CA . ALA A 1 248 ? -20.493 -9.297 7.246 1.00 92.50 248 ALA A CA 1
ATOM 1916 C C . ALA A 1 248 ? -20.113 -9.893 8.614 1.00 92.50 248 ALA A C 1
ATOM 1918 O O . ALA A 1 248 ? -20.976 -10.411 9.320 1.00 92.50 248 ALA A O 1
ATOM 1919 N N . CYS A 1 249 ? -18.854 -9.749 9.039 1.00 88.69 249 CYS A N 1
ATOM 1920 C CA . CYS A 1 249 ? -18.407 -10.175 10.367 1.00 88.69 249 CYS A CA 1
ATOM 1921 C C . CYS A 1 249 ? -19.144 -9.443 11.497 1.00 88.69 249 CYS A C 1
ATOM 1923 O O . CYS A 1 249 ? -19.567 -10.083 12.457 1.00 88.69 249 CYS A O 1
ATOM 1925 N N . VAL A 1 250 ? -19.330 -8.122 11.391 1.00 88.88 250 VAL A N 1
ATOM 1926 C CA . VAL A 1 250 ? -20.081 -7.338 12.385 1.00 88.88 250 VAL A CA 1
ATOM 1927 C C . VAL A 1 250 ? -21.543 -7.780 12.434 1.00 88.88 250 VAL A C 1
ATOM 1929 O O . VAL A 1 250 ? -22.070 -7.970 13.525 1.00 88.88 250 VAL A O 1
ATOM 1932 N N . LEU A 1 251 ? -22.187 -8.020 11.289 1.00 90.00 251 LEU A N 1
ATOM 1933 C CA . LEU A 1 251 ? -23.560 -8.528 11.228 1.00 90.00 251 LEU A CA 1
ATOM 1934 C C . LEU A 1 251 ? -23.682 -9.915 11.866 1.00 90.00 251 LEU A C 1
ATOM 1936 O O . LEU A 1 251 ? -24.616 -10.143 12.628 1.00 90.00 251 LEU A O 1
ATOM 1940 N N . LEU A 1 252 ? -22.726 -10.817 11.623 1.00 89.12 252 LEU A N 1
ATOM 1941 C CA . LEU A 1 252 ? -22.681 -12.125 12.283 1.00 89.12 252 LEU A CA 1
ATOM 1942 C C . LEU A 1 252 ? -22.465 -11.997 13.798 1.00 89.12 252 LEU A C 1
ATOM 1944 O O . LEU A 1 252 ? -23.124 -12.695 14.564 1.00 89.12 252 LEU A O 1
ATOM 1948 N N . GLY A 1 253 ? -21.598 -11.082 14.242 1.00 85.12 253 GLY A N 1
ATOM 1949 C CA . GLY A 1 253 ? -21.384 -10.792 15.663 1.00 85.12 253 GLY A CA 1
ATOM 1950 C C . GLY A 1 253 ? -22.625 -10.210 16.345 1.00 85.12 253 GLY A C 1
ATOM 1951 O O . GLY A 1 253 ? -22.983 -10.629 17.444 1.00 85.12 253 GLY A O 1
ATOM 1952 N N . VAL A 1 254 ? -23.329 -9.292 15.676 1.00 85.50 254 VAL A N 1
ATOM 1953 C CA . VAL A 1 254 ? -24.605 -8.731 16.146 1.00 85.50 254 VAL A CA 1
ATOM 1954 C C . VAL A 1 254 ? -25.688 -9.806 16.171 1.00 85.50 254 VAL A C 1
ATOM 1956 O O . VAL A 1 254 ? -26.403 -9.918 17.161 1.00 85.50 254 VAL A O 1
ATOM 1959 N N . HIS A 1 255 ? -25.785 -10.643 15.138 1.00 85.56 255 HIS A N 1
ATOM 1960 C CA . HIS A 1 255 ? -26.717 -11.769 15.108 1.00 85.56 255 HIS A CA 1
ATOM 1961 C C . HIS A 1 255 ? -26.446 -12.755 16.255 1.00 85.56 255 HIS A C 1
ATOM 1963 O O . HIS A 1 255 ? -27.375 -13.150 16.956 1.00 85.56 255 HIS A O 1
ATOM 1969 N N . ALA A 1 256 ? -25.179 -13.100 16.506 1.00 82.31 256 ALA A N 1
ATOM 1970 C CA . ALA A 1 256 ? -24.785 -13.938 17.637 1.00 82.31 256 ALA A CA 1
ATOM 1971 C C . ALA A 1 256 ? -25.150 -13.293 18.983 1.00 82.31 256 ALA A C 1
ATOM 1973 O O . ALA A 1 256 ? -25.640 -13.975 19.879 1.00 82.31 256 ALA A O 1
ATOM 1974 N N . LEU A 1 257 ? -24.982 -11.975 19.123 1.00 80.31 257 LEU A N 1
ATOM 1975 C CA . LEU A 1 257 ? -25.376 -11.244 20.327 1.00 80.31 257 LEU A CA 1
ATOM 1976 C C . LEU A 1 257 ? -26.896 -11.259 20.546 1.00 80.31 257 LEU A C 1
ATOM 1978 O O . LEU A 1 257 ? -27.346 -11.505 21.664 1.00 80.31 257 LEU A O 1
ATOM 1982 N N . LEU A 1 258 ? -27.686 -11.025 19.494 1.00 80.81 258 LEU A N 1
ATOM 1983 C CA . LEU A 1 258 ? -29.149 -11.068 19.562 1.00 80.81 258 LEU A CA 1
ATOM 1984 C C . LEU A 1 258 ? -29.650 -12.482 19.881 1.00 80.81 258 LEU A C 1
ATOM 1986 O O . LEU A 1 258 ? -30.571 -12.644 20.680 1.00 80.81 258 LEU A O 1
ATOM 1990 N N . HIS A 1 259 ? -29.011 -13.510 19.315 1.00 78.12 259 HIS A N 1
ATOM 1991 C CA . HIS A 1 259 ? -29.348 -14.902 19.594 1.00 78.12 259 HIS A CA 1
ATOM 1992 C C . HIS A 1 259 ? -28.947 -15.325 21.017 1.00 78.12 259 HIS A C 1
ATOM 1994 O O . HIS A 1 259 ? -29.707 -16.019 21.691 1.00 78.12 259 HIS A O 1
ATOM 2000 N N . ASN A 1 260 ? -27.796 -14.880 21.523 1.00 76.75 260 ASN A N 1
ATOM 2001 C CA . ASN A 1 260 ? -27.353 -15.212 22.879 1.00 76.75 260 ASN A CA 1
ATOM 2002 C C . ASN A 1 260 ? -28.092 -14.398 23.952 1.00 76.75 260 ASN A C 1
ATOM 2004 O O . ASN A 1 260 ? -28.244 -14.867 25.075 1.00 76.75 260 ASN A O 1
ATOM 2008 N N . GLY A 1 261 ? -28.569 -13.189 23.631 1.00 72.69 261 GLY A N 1
ATOM 2009 C CA . GLY A 1 261 ? -29.240 -12.293 24.582 1.00 72.69 261 GLY A CA 1
ATOM 2010 C C . GLY A 1 261 ? -28.330 -11.748 25.694 1.00 72.69 261 GLY A C 1
ATOM 2011 O O . GLY A 1 261 ? -28.799 -11.042 26.580 1.00 72.69 261 GLY A O 1
ATOM 2012 N N . ALA A 1 262 ? -27.033 -12.062 25.659 1.00 71.56 262 ALA A N 1
ATOM 2013 C CA . ALA A 1 262 ? -26.049 -11.687 26.665 1.00 71.56 262 ALA A CA 1
ATOM 2014 C C . ALA A 1 262 ? -24.644 -11.589 26.050 1.00 71.56 262 ALA A C 1
ATOM 2016 O O . ALA A 1 262 ? -24.342 -12.228 25.038 1.00 71.56 262 ALA A O 1
ATOM 2017 N N . SER A 1 263 ? -23.773 -10.801 26.684 1.00 75.75 263 SER A N 1
ATOM 2018 C CA . SER A 1 263 ? -22.347 -10.714 26.346 1.00 75.75 263 SER A CA 1
ATOM 2019 C C . SER A 1 263 ? -21.508 -11.525 27.332 1.00 75.75 263 SER A C 1
ATOM 2021 O O . SER A 1 263 ? -21.738 -11.454 28.538 1.00 75.75 263 SER A O 1
ATOM 2023 N N . TYR A 1 264 ? -20.492 -12.235 26.836 1.00 72.75 264 TYR A N 1
ATOM 2024 C CA . TYR A 1 264 ? -19.590 -13.055 27.652 1.00 72.75 264 TYR A CA 1
ATOM 2025 C C . TYR A 1 264 ? -18.133 -12.611 27.488 1.00 72.75 264 TYR A C 1
ATOM 2027 O O . TYR A 1 264 ? -17.698 -12.195 26.413 1.00 72.75 264 TYR A O 1
ATOM 2035 N N . THR A 1 265 ? -17.352 -12.711 28.561 1.00 74.12 265 THR A N 1
ATOM 2036 C CA . THR A 1 265 ? -15.920 -12.389 28.570 1.00 74.12 265 THR A CA 1
ATOM 2037 C C . THR A 1 265 ? -15.110 -13.526 29.192 1.00 74.12 265 THR A C 1
ATOM 2039 O O . THR A 1 265 ? -15.647 -14.343 29.926 1.00 74.12 265 THR A O 1
ATOM 2042 N N . SER A 1 266 ? -13.805 -13.584 28.924 1.00 70.69 266 SER A N 1
ATOM 2043 C CA . SER A 1 266 ? -12.871 -14.544 29.538 1.00 70.69 266 SER A CA 1
ATOM 2044 C C . SER A 1 266 ? -12.277 -14.027 30.857 1.00 70.69 266 SER A C 1
ATOM 2046 O O . SER A 1 266 ? -11.219 -14.476 31.293 1.00 70.69 266 SER A O 1
ATOM 2048 N N . SER A 1 267 ? -12.922 -13.038 31.483 1.00 77.00 267 SER A N 1
ATOM 2049 C CA . SER A 1 267 ? -12.477 -12.478 32.760 1.00 77.00 267 SER A CA 1
ATOM 2050 C C . SER A 1 267 ? -12.537 -13.531 33.867 1.00 77.00 267 SER A C 1
ATOM 2052 O O . SER A 1 267 ? -13.440 -14.370 33.888 1.00 77.00 267 SER A O 1
ATOM 2054 N N . PHE A 1 268 ? -11.626 -13.433 34.840 1.00 78.50 268 PHE A N 1
ATOM 2055 C CA . PHE A 1 268 ? -11.608 -14.285 36.034 1.00 78.50 268 PHE A CA 1
ATOM 2056 C C . PHE A 1 268 ? -12.985 -14.361 36.712 1.00 78.50 268 PHE A C 1
ATOM 2058 O O . PHE A 1 268 ? -13.432 -15.437 37.095 1.00 78.50 268 PHE A O 1
ATOM 2065 N N . SER A 1 269 ? -13.699 -13.231 36.788 1.00 80.50 269 SER A N 1
ATOM 2066 C CA . SER A 1 269 ? -15.044 -13.180 37.371 1.00 80.50 269 SER A CA 1
ATOM 2067 C C . SER A 1 269 ? -16.055 -14.046 36.614 1.00 80.50 269 SER A C 1
ATOM 2069 O O . SER A 1 269 ? -16.872 -14.705 37.251 1.00 80.50 269 SER A O 1
ATOM 2071 N N . THR A 1 270 ? -15.992 -14.093 35.279 1.00 81.38 270 THR A N 1
ATOM 2072 C CA . THR A 1 270 ? -16.869 -14.954 34.474 1.00 81.38 270 THR A CA 1
ATOM 2073 C C . THR A 1 270 ? -16.580 -16.422 34.748 1.00 81.38 270 THR A C 1
ATOM 2075 O O . THR A 1 270 ? -17.519 -17.173 34.986 1.00 81.38 270 THR A O 1
ATOM 2078 N N . ILE A 1 271 ? -15.302 -16.811 34.810 1.00 82.62 271 ILE A N 1
ATOM 2079 C CA . ILE A 1 271 ? -14.891 -18.190 35.116 1.00 82.62 271 ILE A CA 1
ATOM 2080 C C . ILE A 1 271 ? -15.414 -18.613 36.497 1.00 82.62 271 ILE A C 1
ATOM 2082 O O . ILE A 1 271 ? -16.055 -19.650 36.616 1.00 82.62 271 ILE A O 1
ATOM 2086 N N . VAL A 1 272 ? -15.219 -17.784 37.527 1.00 81.50 272 VAL A N 1
ATOM 2087 C CA . VAL A 1 272 ? -15.684 -18.070 38.898 1.00 81.50 272 VAL A CA 1
ATOM 2088 C C . VAL A 1 272 ? -17.211 -18.168 38.997 1.00 81.50 272 VAL A C 1
ATOM 2090 O O . VAL A 1 272 ? -17.734 -18.946 39.790 1.00 81.50 272 VAL A O 1
ATOM 2093 N N . ARG A 1 273 ? -17.946 -17.389 38.198 1.00 82.38 273 ARG A N 1
ATOM 2094 C CA . ARG A 1 273 ? -19.415 -17.428 38.178 1.00 82.38 273 ARG A CA 1
ATOM 2095 C C . ARG A 1 273 ? -19.955 -18.705 37.534 1.00 82.38 273 ARG A C 1
ATOM 2097 O O . ARG A 1 273 ? -20.941 -19.243 38.027 1.00 82.38 273 ARG A O 1
ATOM 2104 N N . VAL A 1 274 ? -19.298 -19.216 36.489 1.00 83.25 274 VAL A N 1
ATOM 2105 C CA . VAL A 1 274 ? -19.753 -20.427 35.781 1.00 83.25 274 VAL A CA 1
ATOM 2106 C C . VAL A 1 274 ? -19.303 -21.736 36.434 1.00 83.25 274 VAL A C 1
ATOM 2108 O O . VAL A 1 274 ? -19.927 -22.765 36.190 1.00 83.25 274 VAL A O 1
ATOM 2111 N N . THR A 1 275 ? -18.266 -21.734 37.283 1.00 82.56 275 THR A N 1
ATOM 2112 C CA . THR A 1 275 ? -17.785 -22.955 37.961 1.00 82.56 275 THR A CA 1
ATOM 2113 C C . THR A 1 275 ? -18.746 -23.496 39.021 1.00 82.56 275 THR A C 1
ATOM 2115 O O . THR A 1 275 ? -18.586 -24.644 39.429 1.00 82.56 275 THR A O 1
ATOM 2118 N N . ARG A 1 276 ? -19.752 -22.713 39.448 1.00 78.12 276 ARG A N 1
ATOM 2119 C CA . ARG A 1 276 ? -20.774 -23.107 40.442 1.00 78.12 276 ARG A CA 1
ATOM 2120 C C . ARG A 1 276 ? -20.179 -23.732 41.716 1.00 78.12 276 ARG A C 1
ATOM 2122 O O . ARG A 1 276 ? -20.695 -24.721 42.232 1.00 78.12 276 ARG A O 1
ATOM 2129 N N . ASP A 1 277 ? -19.093 -23.156 42.227 1.00 81.50 277 ASP A N 1
ATOM 2130 C CA . ASP A 1 277 ? -18.447 -23.636 43.452 1.00 81.50 277 ASP A CA 1
ATOM 2131 C C . ASP A 1 277 ? -19.338 -23.363 44.689 1.00 81.50 277 ASP A C 1
ATOM 2133 O O . ASP A 1 277 ? -19.681 -22.201 44.952 1.00 81.50 277 ASP A O 1
ATOM 2137 N N . PRO A 1 278 ? -19.689 -24.391 45.492 1.00 79.81 278 PRO A N 1
ATOM 2138 C CA . PRO A 1 278 ? -20.441 -24.225 46.735 1.00 79.81 278 PRO A CA 1
ATOM 2139 C C . PRO A 1 278 ? -19.833 -23.209 47.712 1.00 79.81 278 PRO A C 1
ATOM 2141 O O . PRO A 1 278 ? -20.582 -22.549 48.435 1.00 79.81 278 PRO A O 1
ATOM 2144 N N . ALA A 1 279 ? -18.507 -23.025 47.725 1.00 78.69 279 ALA A N 1
ATOM 2145 C CA . ALA A 1 279 ? -17.832 -22.045 48.580 1.00 78.69 279 ALA A CA 1
ATOM 2146 C C . ALA A 1 279 ? -18.208 -20.591 48.237 1.00 78.69 279 ALA A C 1
ATOM 2148 O O . ALA A 1 279 ? -18.192 -19.723 49.111 1.00 78.69 279 ALA A O 1
ATOM 2149 N N . LEU A 1 280 ? -18.589 -20.329 46.983 1.00 77.06 280 LEU A N 1
ATOM 2150 C CA . LEU A 1 280 ? -19.002 -19.012 46.493 1.00 77.06 280 LEU A CA 1
ATOM 2151 C C . LEU A 1 280 ? -20.525 -18.833 46.422 1.00 77.06 280 LEU A C 1
ATOM 2153 O O . LEU A 1 280 ? -20.983 -17.738 46.103 1.00 77.06 280 LEU A O 1
ATOM 2157 N N . SER A 1 281 ? -21.312 -19.850 46.784 1.00 78.00 281 SER A N 1
ATOM 2158 C CA . SER A 1 281 ? -22.786 -19.814 46.742 1.00 78.00 281 SER A CA 1
ATOM 2159 C C . SER A 1 281 ? -23.404 -18.634 47.505 1.00 78.00 281 SER A C 1
ATOM 2161 O O . SER A 1 281 ? -24.385 -18.051 47.059 1.00 78.00 281 SER A O 1
ATOM 2163 N N . ARG A 1 282 ? -22.805 -18.223 48.633 1.00 77.56 282 ARG A N 1
ATOM 2164 C CA . ARG A 1 282 ? -23.259 -17.042 49.392 1.00 77.56 282 ARG A CA 1
ATOM 2165 C C . ARG A 1 282 ? -22.984 -15.722 48.673 1.00 77.56 282 ARG A C 1
ATOM 2167 O O . ARG A 1 282 ? -23.714 -14.761 48.890 1.00 77.56 282 ARG A O 1
ATOM 2174 N N . LEU A 1 283 ? -21.909 -15.656 47.885 1.00 78.06 283 LEU A N 1
ATOM 2175 C CA . LEU A 1 283 ? -21.539 -14.460 47.129 1.00 78.06 283 LEU A CA 1
ATOM 2176 C C . LEU A 1 283 ? -22.335 -14.357 45.823 1.00 78.06 283 LEU A C 1
ATOM 2178 O O . LEU A 1 283 ? -22.648 -13.251 45.402 1.00 78.06 283 LEU A O 1
ATOM 2182 N N . ILE A 1 284 ? -22.645 -15.496 45.201 1.00 78.75 284 ILE A N 1
ATOM 2183 C CA . ILE A 1 284 ? -23.324 -15.606 43.907 1.00 78.75 284 ILE A CA 1
ATOM 2184 C C . ILE A 1 284 ? -24.672 -16.294 44.143 1.00 78.75 284 ILE A C 1
ATOM 2186 O O . ILE A 1 284 ? -24.847 -17.473 43.844 1.00 78.75 284 ILE A O 1
ATOM 2190 N N . ALA A 1 285 ? -25.592 -15.563 44.777 1.00 70.19 285 ALA A N 1
ATOM 2191 C CA . ALA A 1 285 ? -26.878 -16.107 45.215 1.00 70.19 285 ALA A CA 1
ATOM 2192 C C . ALA A 1 285 ? -27.937 -16.144 44.100 1.00 70.19 285 ALA A C 1
ATOM 2194 O O . ALA A 1 285 ? -28.848 -16.966 44.158 1.00 70.19 285 ALA A O 1
ATOM 2195 N N . ASP A 1 286 ? -27.838 -15.257 43.104 1.00 76.38 286 ASP A N 1
ATOM 2196 C CA . ASP A 1 286 ? -28.767 -15.223 41.973 1.00 76.38 286 ASP A CA 1
ATOM 2197 C C . ASP A 1 286 ? -28.366 -16.268 40.920 1.00 76.38 286 ASP A C 1
ATOM 2199 O O . ASP A 1 286 ? -27.222 -16.325 40.462 1.00 76.38 286 ASP A O 1
ATOM 2203 N N . GLU A 1 287 ? -29.326 -17.088 40.504 1.00 74.06 287 GLU A N 1
ATOM 2204 C CA . GLU A 1 287 ? -29.135 -18.116 39.484 1.00 74.06 287 GLU A CA 1
ATOM 2205 C C . GLU A 1 287 ? -28.797 -17.502 38.112 1.00 74.06 287 GLU A C 1
ATOM 2207 O O . GLU A 1 287 ? -28.034 -18.088 37.337 1.00 74.06 287 GLU A O 1
ATOM 2212 N N . GLY A 1 288 ? -29.274 -16.278 37.842 1.00 73.19 288 GLY A N 1
ATOM 2213 C CA . GLY A 1 288 ? -28.885 -15.500 36.664 1.00 73.19 288 GLY A CA 1
ATOM 2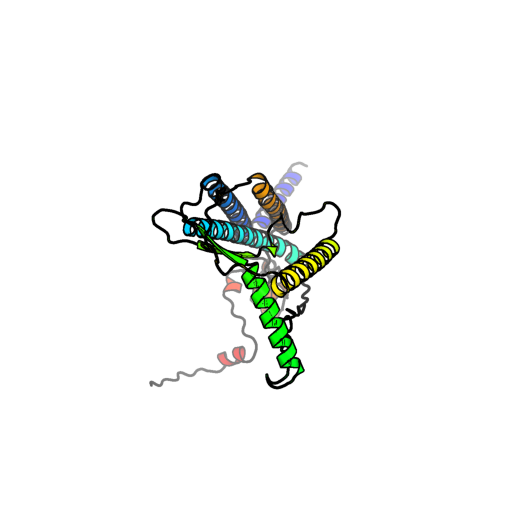214 C C . GLY A 1 288 ? -27.403 -15.112 36.672 1.00 73.19 288 GLY A C 1
ATOM 2215 O O . GLY A 1 288 ? -26.756 -15.071 35.621 1.00 73.19 288 GLY A O 1
ATOM 2216 N N . ASP A 1 289 ? -26.814 -14.917 37.855 1.00 77.19 289 ASP A N 1
ATOM 2217 C CA . ASP A 1 289 ? -25.412 -14.534 37.973 1.00 77.19 289 ASP A CA 1
ATOM 2218 C C . ASP A 1 289 ? -24.467 -15.699 37.672 1.00 77.19 289 ASP A C 1
ATOM 2220 O O . ASP A 1 289 ? -23.365 -15.465 37.173 1.00 77.19 289 ASP A O 1
ATOM 2224 N N . LEU A 1 290 ? -24.906 -16.944 37.866 1.00 77.19 290 LEU A N 1
ATOM 2225 C CA . LEU A 1 290 ? -24.129 -18.152 37.565 1.00 77.19 290 LEU A CA 1
ATOM 2226 C C . LEU A 1 290 ? -23.906 -18.379 36.060 1.00 77.19 290 LEU A C 1
ATOM 2228 O O . LEU A 1 290 ? -23.083 -19.206 35.676 1.00 77.19 290 LEU A O 1
ATOM 2232 N N . GLN A 1 291 ? -24.609 -17.650 35.187 1.00 75.62 291 GLN A N 1
ATOM 2233 C CA . GLN A 1 291 ? -24.416 -17.747 33.736 1.00 75.62 291 GLN A CA 1
ATOM 2234 C C . GLN A 1 291 ? -23.122 -17.071 33.257 1.00 75.62 291 GLN A C 1
ATOM 2236 O O . GLN A 1 291 ? -22.701 -17.290 32.127 1.00 75.62 291 GLN A O 1
ATOM 2241 N N . GLY A 1 292 ? -22.494 -16.227 34.085 1.00 76.50 292 GLY A N 1
ATOM 2242 C CA . GLY A 1 292 ? -21.257 -15.527 33.720 1.00 76.50 292 GLY A CA 1
ATOM 2243 C C . GLY A 1 292 ? -21.428 -14.376 32.716 1.00 76.50 292 GLY A C 1
ATOM 2244 O O . GLY A 1 292 ? -20.428 -13.823 32.253 1.00 76.50 292 GLY A O 1
ATOM 2245 N N . ALA A 1 293 ? -22.669 -13.994 32.402 1.00 76.88 293 ALA A N 1
ATOM 2246 C CA . ALA A 1 293 ? -22.993 -12.872 31.525 1.00 76.88 293 ALA A CA 1
ATOM 2247 C C . ALA A 1 293 ? -22.520 -11.520 32.097 1.00 76.88 293 ALA A C 1
ATOM 2249 O O . ALA A 1 293 ? -22.548 -11.291 33.311 1.00 76.88 293 ALA A O 1
ATOM 2250 N N . GLU A 1 294 ? -22.105 -10.609 31.221 1.00 77.12 294 GLU A N 1
ATOM 2251 C CA . GLU A 1 294 ? -21.823 -9.207 31.544 1.00 77.12 294 GLU A CA 1
ATOM 2252 C C . GLU A 1 294 ? -23.114 -8.363 31.514 1.00 77.12 294 GLU A C 1
ATOM 2254 O O . GLU A 1 294 ? -23.967 -8.602 30.659 1.00 77.12 294 GLU A O 1
ATOM 2259 N N . PRO A 1 295 ? -23.258 -7.336 32.378 1.00 77.81 295 PRO A N 1
ATOM 2260 C CA . PRO A 1 295 ? -22.246 -6.807 33.291 1.00 77.81 295 PRO A CA 1
ATOM 2261 C C . PRO A 1 295 ? -22.073 -7.632 34.575 1.00 77.81 295 PRO A C 1
ATOM 2263 O O . PRO A 1 295 ? -23.039 -8.180 35.101 1.00 77.81 295 PRO A O 1
ATOM 2266 N N . VAL A 1 296 ? -20.860 -7.647 35.141 1.00 80.50 296 VAL A N 1
ATOM 2267 C CA . VAL A 1 296 ? -20.646 -8.207 36.489 1.00 80.50 296 VAL A CA 1
ATOM 2268 C C . VAL A 1 296 ? -21.538 -7.482 37.518 1.00 80.50 296 VAL A C 1
ATOM 2270 O O . VAL A 1 296 ? -21.456 -6.250 37.642 1.00 80.50 296 VAL A O 1
ATOM 2273 N N . PRO A 1 297 ? -22.349 -8.216 38.303 1.00 81.69 297 PRO A N 1
ATOM 2274 C CA . PRO A 1 297 ? -23.186 -7.649 39.356 1.00 81.69 297 PRO A CA 1
ATOM 2275 C C . PRO A 1 297 ? -22.371 -6.809 40.335 1.00 81.69 297 PRO A C 1
ATOM 2277 O O . PRO A 1 297 ? -21.264 -7.179 40.726 1.00 81.69 297 PRO A O 1
ATOM 2280 N N . LYS A 1 298 ? -22.917 -5.670 40.784 1.00 81.25 298 LYS A N 1
ATOM 2281 C CA . LYS A 1 298 ? -22.184 -4.722 41.648 1.00 81.25 298 LYS A CA 1
ATOM 2282 C C . LYS A 1 298 ? -21.651 -5.362 42.939 1.00 81.25 298 LYS A C 1
ATOM 2284 O O . LYS A 1 298 ? -20.610 -4.919 43.421 1.00 81.25 298 LYS A O 1
ATOM 2289 N N . HIS A 1 299 ? -22.356 -6.359 43.479 1.00 81.19 299 HIS A N 1
ATOM 2290 C CA . HIS A 1 299 ? -21.963 -7.067 44.698 1.00 81.19 299 HIS A CA 1
ATOM 2291 C C . HIS A 1 299 ? -20.770 -8.013 44.460 1.00 81.19 299 HIS A C 1
ATOM 2293 O O . HIS A 1 299 ? -19.848 -8.017 45.267 1.00 81.19 299 HIS A O 1
ATOM 2299 N N . ILE A 1 300 ? -20.710 -8.702 43.312 1.00 82.31 300 ILE A N 1
ATOM 2300 C CA . ILE A 1 300 ? -19.558 -9.530 42.903 1.00 82.31 300 ILE A CA 1
ATOM 2301 C C . ILE A 1 300 ? -18.379 -8.651 42.473 1.00 82.31 300 ILE A C 1
ATOM 2303 O O . ILE A 1 300 ? -17.238 -8.917 42.826 1.00 82.31 300 ILE A O 1
ATOM 2307 N N . ARG A 1 301 ? -18.641 -7.551 41.755 1.00 81.12 301 ARG A N 1
ATOM 2308 C CA . ARG A 1 301 ? -17.605 -6.636 41.242 1.00 81.12 301 ARG A CA 1
ATOM 2309 C C . ARG A 1 301 ? -16.734 -6.028 42.345 1.00 81.12 301 ARG A C 1
ATOM 2311 O O . ARG A 1 301 ? -15.595 -5.659 42.087 1.00 81.12 301 ARG A O 1
ATOM 2318 N N . ARG A 1 302 ? -17.293 -5.852 43.545 1.00 82.69 302 ARG A N 1
ATOM 2319 C CA . ARG A 1 302 ? -16.585 -5.309 44.716 1.00 82.69 302 ARG A CA 1
ATOM 2320 C C . ARG A 1 302 ? -15.964 -6.392 45.597 1.00 82.69 302 ARG A C 1
ATOM 2322 O O . ARG A 1 302 ? -15.263 -6.048 46.541 1.00 82.69 302 ARG A O 1
ATOM 2329 N N . ALA A 1 303 ? -16.245 -7.663 45.330 1.00 82.56 303 ALA A N 1
ATOM 2330 C CA . ALA A 1 303 ? -15.730 -8.760 46.125 1.00 82.56 303 ALA A CA 1
ATOM 2331 C C . ALA A 1 303 ? -14.277 -9.063 45.742 1.00 82.56 303 ALA A C 1
ATOM 2333 O O . ALA A 1 303 ? -13.942 -9.199 44.566 1.00 82.56 303 ALA A O 1
ATOM 2334 N N . GLU A 1 304 ? -13.418 -9.182 46.750 1.00 82.00 304 GLU A N 1
ATOM 2335 C CA . GLU A 1 304 ? -12.030 -9.608 46.596 1.00 82.00 304 GLU A CA 1
ATOM 2336 C C . GLU A 1 304 ? -11.921 -11.078 47.021 1.00 82.00 304 GLU A C 1
ATOM 2338 O O . GLU A 1 304 ? -12.302 -11.440 48.134 1.00 82.00 304 GLU A O 1
ATOM 2343 N N . VAL A 1 305 ? -11.402 -11.933 46.138 1.00 75.81 305 VAL A N 1
ATOM 2344 C CA . VAL A 1 305 ? -11.149 -13.348 46.441 1.00 75.81 305 VAL A CA 1
ATOM 2345 C C . VAL A 1 305 ? -9.657 -13.519 46.710 1.00 75.81 305 VAL A C 1
ATOM 2347 O O . VAL A 1 305 ? -8.835 -13.296 45.824 1.00 75.81 305 VAL A O 1
ATOM 2350 N N . ARG A 1 306 ? -9.296 -13.921 47.934 1.00 79.69 306 ARG A N 1
ATOM 2351 C CA . ARG A 1 306 ? -7.906 -14.192 48.334 1.00 79.69 306 ARG A CA 1
ATOM 2352 C C . ARG A 1 306 ? -7.659 -15.694 48.403 1.00 79.69 306 ARG A C 1
ATOM 2354 O O . ARG A 1 306 ? -8.387 -16.409 49.084 1.00 79.69 306 ARG A O 1
ATOM 2361 N N . LEU A 1 307 ? -6.610 -16.163 47.731 1.00 70.62 307 LEU A N 1
ATOM 2362 C CA . LEU A 1 307 ? -6.204 -17.571 47.692 1.00 70.62 307 LEU A CA 1
ATOM 2363 C C . LEU A 1 307 ? -4.864 -17.758 48.429 1.00 70.62 307 LEU A C 1
ATOM 2365 O O . LEU A 1 307 ? -3.965 -16.923 48.333 1.00 70.62 307 LEU A O 1
ATOM 2369 N N . GLY A 1 308 ? -4.709 -18.865 49.161 1.00 73.56 308 GLY A N 1
ATOM 2370 C CA . GLY A 1 308 ? -3.441 -19.248 49.798 1.00 73.56 308 GLY A CA 1
ATOM 2371 C C . GLY A 1 308 ? -3.095 -18.501 51.097 1.00 73.56 308 GLY A C 1
ATOM 2372 O O . GLY A 1 308 ? -3.971 -18.079 51.851 1.00 73.56 308 GLY A O 1
ATOM 2373 N N . ARG A 1 309 ? -1.790 -18.369 51.403 1.00 62.81 309 ARG A N 1
ATOM 2374 C CA . ARG A 1 309 ? -1.285 -17.807 52.679 1.00 62.81 309 ARG A CA 1
ATOM 2375 C C . ARG A 1 309 ? -1.766 -16.371 52.957 1.00 62.81 309 ARG A C 1
ATOM 2377 O O . ARG A 1 309 ? -1.942 -16.034 54.124 1.00 62.81 309 ARG A O 1
ATOM 2384 N N . SER A 1 310 ? -2.070 -15.576 51.927 1.00 52.34 310 SER A N 1
ATOM 2385 C CA . SER A 1 310 ? -2.622 -14.214 52.069 1.00 52.34 310 SER A CA 1
ATOM 2386 C C . SER A 1 310 ? -4.055 -14.171 52.615 1.00 52.34 310 SER A C 1
ATOM 2388 O O . SER A 1 310 ? -4.486 -13.137 53.118 1.00 52.34 310 SER A O 1
ATOM 2390 N N . ALA A 1 311 ? -4.803 -15.281 52.562 1.00 57.09 311 ALA A N 1
ATOM 2391 C CA . ALA A 1 311 ? -6.076 -15.392 53.277 1.00 57.09 311 ALA A CA 1
ATOM 2392 C C . ALA A 1 311 ? -5.857 -15.575 54.791 1.00 57.09 311 ALA A C 1
ATOM 2394 O O . ALA A 1 311 ? -6.630 -15.059 55.593 1.00 57.09 311 ALA A O 1
ATOM 2395 N N . ARG A 1 312 ? -4.770 -16.256 55.193 1.00 53.03 312 ARG A N 1
ATOM 2396 C CA . ARG A 1 312 ? -4.424 -16.479 56.608 1.00 53.03 312 ARG A CA 1
ATOM 2397 C C . ARG A 1 312 ? -3.801 -15.255 57.285 1.00 53.03 312 ARG A C 1
ATOM 2399 O O . ARG A 1 312 ? -3.968 -15.105 58.491 1.00 53.03 312 ARG A O 1
ATOM 2406 N N . SER A 1 313 ? -3.123 -14.372 56.546 1.00 52.62 313 SER A N 1
ATOM 2407 C CA . SER A 1 313 ? -2.396 -13.236 57.138 1.00 52.62 313 SER A CA 1
ATOM 2408 C C . SER A 1 313 ? -3.286 -12.119 57.696 1.00 52.62 313 SER A C 1
ATOM 2410 O O . SER A 1 313 ? -2.801 -11.322 58.487 1.00 52.62 313 SER A O 1
ATOM 2412 N N . VAL A 1 314 ? -4.575 -12.053 57.340 1.00 53.12 314 VAL A N 1
ATOM 2413 C CA . VAL A 1 314 ? -5.504 -11.056 57.919 1.00 53.12 314 VAL A CA 1
ATOM 2414 C C . VAL A 1 314 ? -6.210 -11.573 59.168 1.00 53.12 314 VAL A C 1
ATOM 2416 O O . VAL A 1 314 ? -6.515 -10.793 60.064 1.00 53.12 314 VAL A O 1
ATOM 2419 N N . THR A 1 315 ? -6.405 -12.886 59.298 1.00 51.00 315 THR A N 1
ATOM 2420 C CA . THR A 1 315 ? -6.920 -13.464 60.549 1.00 51.00 315 THR A CA 1
ATOM 2421 C C . THR A 1 315 ? -5.910 -13.409 61.697 1.00 51.00 315 THR A C 1
ATOM 2423 O O . THR A 1 315 ? -6.303 -13.536 62.850 1.00 51.00 315 THR A O 1
ATOM 2426 N N . THR A 1 316 ? -4.623 -13.183 61.415 1.00 45.00 316 THR A N 1
ATOM 2427 C CA . THR A 1 316 ? -3.575 -13.099 62.440 1.00 45.00 316 THR A CA 1
ATOM 2428 C C . THR A 1 316 ? -2.617 -11.940 62.176 1.00 45.00 316 THR A C 1
ATOM 2430 O O . THR A 1 316 ? -1.498 -12.165 61.724 1.00 45.00 316 THR A O 1
ATOM 2433 N N . ALA A 1 317 ? -3.053 -10.712 62.467 1.00 37.12 317 ALA A N 1
ATOM 2434 C CA . ALA A 1 317 ? -2.196 -9.675 63.052 1.00 37.12 317 ALA A CA 1
ATOM 2435 C C . ALA A 1 317 ? -3.028 -8.446 63.471 1.00 37.12 317 ALA A C 1
ATOM 2437 O O . ALA A 1 317 ? -3.324 -7.591 62.637 1.00 37.12 317 ALA A O 1
ATOM 2438 N N . PRO A 1 318 ? -3.363 -8.282 64.762 1.00 45.19 318 PRO A N 1
ATOM 2439 C CA . PRO A 1 318 ? -3.443 -6.957 65.342 1.00 45.19 318 PRO A CA 1
ATOM 2440 C C . PRO A 1 318 ? -2.013 -6.551 65.717 1.00 45.19 318 PRO A C 1
ATOM 2442 O O . PRO A 1 318 ? -1.441 -7.081 66.664 1.00 45.19 318 PRO A O 1
ATOM 2445 N N . SER A 1 319 ? -1.402 -5.627 64.984 1.00 36.31 319 SER A N 1
ATOM 2446 C CA . SER A 1 319 ? -0.220 -4.940 65.505 1.00 36.31 319 SER A CA 1
ATOM 2447 C C . SER A 1 319 ? -0.193 -3.507 65.010 1.00 36.31 319 SER A C 1
ATOM 2449 O O . SER A 1 319 ? 0.233 -3.211 63.893 1.00 36.31 319 SER A O 1
ATOM 2451 N N . TYR A 1 320 ? -0.636 -2.620 65.895 1.00 35.19 320 TYR A N 1
ATOM 2452 C CA . TYR A 1 320 ? -0.142 -1.257 65.958 1.00 35.19 320 TYR A CA 1
ATOM 2453 C C . TYR A 1 320 ? 1.376 -1.328 66.145 1.00 35.19 320 TYR A C 1
ATOM 2455 O O . TYR A 1 320 ? 1.865 -1.497 67.257 1.00 35.19 320 TYR A O 1
ATOM 2463 N N . SER A 1 321 ? 2.126 -1.253 65.051 1.00 34.81 321 SER A N 1
ATOM 2464 C CA . SER A 1 321 ? 3.537 -0.899 65.107 1.00 34.81 321 SER A CA 1
ATOM 2465 C C . SER A 1 321 ? 3.627 0.588 64.811 1.00 34.81 321 SER A C 1
ATOM 2467 O O . SER A 1 321 ? 3.649 1.040 63.671 1.00 34.81 321 SER A O 1
ATOM 2469 N N . SER A 1 322 ? 3.597 1.352 65.895 1.00 32.28 322 SER A N 1
ATOM 2470 C CA . SER A 1 322 ? 4.268 2.634 65.983 1.00 32.28 322 SER A CA 1
ATOM 2471 C C . SER A 1 322 ? 5.778 2.403 65.895 1.00 32.28 322 SER A C 1
ATOM 2473 O O . SER A 1 322 ? 6.329 1.736 66.766 1.00 32.28 322 SER A O 1
ATOM 2475 N N . SER A 1 323 ? 6.452 3.004 64.923 1.00 29.73 323 SER A N 1
ATOM 2476 C CA . SER A 1 323 ? 7.697 3.732 65.183 1.00 29.73 323 SER A CA 1
ATOM 2477 C C . SER A 1 323 ? 8.082 4.554 63.964 1.00 29.73 323 SER A C 1
ATOM 2479 O O . SER A 1 323 ? 8.213 4.039 62.858 1.00 29.73 323 SER A O 1
ATOM 2481 N N . TRP A 1 324 ? 8.276 5.835 64.229 1.00 33.06 324 TRP A N 1
ATOM 2482 C CA . TRP A 1 324 ? 8.997 6.790 63.412 1.00 33.06 324 TRP A CA 1
ATOM 2483 C C . TRP A 1 324 ? 10.413 6.284 63.107 1.00 33.06 324 TRP A C 1
ATOM 2485 O O . TRP A 1 324 ? 11.104 5.873 64.039 1.00 33.06 324 TRP A O 1
ATOM 2495 N N . ILE A 1 325 ? 10.800 6.320 61.830 1.00 41.81 325 ILE A N 1
ATOM 2496 C CA . ILE A 1 325 ? 11.995 6.956 61.237 1.00 41.81 325 ILE A CA 1
ATOM 2497 C C . ILE A 1 325 ? 11.709 7.074 59.738 1.00 41.81 325 ILE A C 1
ATOM 2499 O O . ILE A 1 325 ? 11.344 6.042 59.130 1.00 41.81 325 ILE A O 1
#

Organism: NCBI:txid1442368

Radius of gyration: 39.15 Å; chains: 1; bounding box: 115×53×101 Å

Sequence (325 aa):
MSQKHSENLVVSEIKDFQRFRHIHWRAPTIMGVGFLGGVILMAAHHALYQSLGGNPPDSALLQLWAIRAGTALAFLSKLCLAIATGVAYDHIVKSTGAQFVTASLKLEAWMPALRSMQGTPQDTRVRQQMNMQAVMESFVMMIGGPITYSRDISFPTINSVYALGMNQALFPAQPGLDQTALTLRQARQNEMLFQNITLSMRYRVVSGSTGNDQTTATALRQRFESQFVYDPRALLAAYGLGAFFALACVLLGVHALLHNGASYTSSFSTIVRVTRDPALSRLIADEGDLQGAEPVPKHIRRAEVRLGRSARSVTTAPSYSSSWI

Secondary structure (DSSP, 8-state):
-HHHHHHHHHHHHHHHHHHHTT--THHHHHHHHHHHHHHHHHHHHHHHHHHHTT---SSHHHHHHHHHHHHHHHHHHHHHHHHHHHHHHHHHHHHH-------------PPPPP-PPPS-TTSHHHHHHHHHHHHHHHHHHHTEEEEEE-SBTTB--EEEEEEGGG-TTTSPPPTT--HHHHHHHHHHHHHHHHHHHHHHHHH----S----S------------------HHHHHHHHHHHHHHHHHHHHHHHHHHHHHSSEE---HHHHHHHT--GGGTTT---TTGGG-EESPPHHHHTPPPP-THHHHHHHS---------

Foldseek 3Di:
DVVVVVVVVVVVVVVLVVLLVAADCPLVVLLVCLLVVLVVLLVVLLVLLVVQAFDFPPDPVSVVVSVVSSVVSVVSSVVSLCRNLVSLVCLVVVVVPDDDDDDDDDDDDDDDDDDDDDDDCPPPVVVVVVVVVVLVVVVQVVQWDWDWDDPDPPDGTDTDTDRVLPVCVLQPDDPPDDPVRSVVVSVVSVVVVSVVVVVCVVPPDDDPDPDPPDDDDDDDDDDDGDGSHDDVVVSCVVSVVSSVVSVVSNVSSVVSCSVNSFDADPDPLLVVLCVPDPVCCVQNVDPVSSNSTDDRDPSSVPDDDDDDPVVVVVVDDDDPDDDDD